Protein AF-A0A1V3WQF4-F1 (afdb_monomer_lite)

pLDDT: mean 79.07, std 25.86, range [22.56, 98.5]

Radius of gyration: 28.33 Å; chains: 1; bounding box: 83×37×74 Å

InterPro domains:
  IPR008274 Aldehyde oxidase/xanthine dehydrogenase, first molybdopterin binding domain [PF02738] (5-37)
  IPR016208 Aldehyde oxidase/xanthine dehydrogenase-like [PTHR11908] (5-183)
  IPR037165 Aldehyde oxidase/xanthine dehydrogenase, molybdopterin binding domain superfamily [SSF56003] (5-230)
  IPR046867 Aldehyde oxidase/xanthine dehydrogenase, second molybdopterin binding domain [PF20256] (62-213)

Structure (mmCIF, N/CA/C/O backbone):
data_AF-A0A1V3WQF4-F1
#
_entry.id   AF-A0A1V3WQF4-F1
#
loop_
_atom_site.group_PDB
_atom_site.id
_atom_site.type_symbol
_atom_site.label_atom_id
_atom_site.label_alt_id
_atom_site.label_comp_id
_atom_site.label_asym_id
_atom_site.label_entity_id
_atom_site.label_seq_id
_atom_site.pdbx_PDB_ins_code
_atom_site.Cartn_x
_atom_site.Cartn_y
_atom_site.Cartn_z
_atom_site.occupancy
_atom_site.B_iso_or_equiv
_atom_site.auth_seq_id
_atom_site.auth_comp_id
_atom_site.auth_asym_id
_atom_site.auth_atom_id
_atom_site.pdbx_PDB_model_num
ATOM 1 N N . MET A 1 1 ? 10.119 -13.546 20.748 1.00 46.59 1 MET A N 1
ATOM 2 C CA . MET A 1 1 ? 8.934 -13.647 19.873 1.00 46.59 1 MET A CA 1
ATOM 3 C C . MET A 1 1 ? 8.336 -12.256 19.780 1.00 46.59 1 MET A C 1
ATOM 5 O O . MET A 1 1 ? 8.079 -11.675 20.823 1.00 46.59 1 MET A O 1
ATOM 9 N N . VAL A 1 2 ? 8.227 -11.681 18.583 1.00 65.62 2 VAL A N 1
ATOM 10 C CA . VAL A 1 2 ? 7.561 -10.382 18.387 1.00 65.62 2 VAL A CA 1
ATOM 11 C C . VAL A 1 2 ? 6.147 -10.682 17.898 1.00 65.62 2 VAL A C 1
ATOM 13 O O . VAL A 1 2 ? 5.975 -11.563 17.058 1.00 65.62 2 VAL A O 1
ATOM 16 N N . HIS A 1 3 ? 5.143 -10.025 18.473 1.00 74.19 3 HIS A N 1
ATOM 17 C CA . HIS A 1 3 ? 3.740 -10.155 18.071 1.00 74.19 3 HIS A CA 1
ATOM 18 C C . HIS A 1 3 ? 3.322 -8.959 17.211 1.00 74.19 3 HIS A C 1
ATOM 20 O O . HIS A 1 3 ? 3.977 -7.918 17.252 1.00 74.19 3 HIS A O 1
ATOM 26 N N . GLU A 1 4 ? 2.253 -9.122 16.430 1.00 78.50 4 GLU A N 1
ATOM 27 C CA . GLU A 1 4 ? 1.608 -8.046 15.666 1.00 78.50 4 GLU A CA 1
ATOM 28 C C . GLU A 1 4 ? 1.296 -6.840 16.576 1.00 78.50 4 GLU A C 1
ATOM 30 O O . GLU A 1 4 ? 0.763 -7.000 17.674 1.00 78.50 4 GLU A O 1
ATOM 35 N N . GLY A 1 5 ? 1.651 -5.631 16.128 1.00 75.94 5 GLY A N 1
ATOM 36 C CA . GLY A 1 5 ? 1.384 -4.377 16.845 1.00 75.94 5 GLY A CA 1
ATOM 37 C C . GLY A 1 5 ? 1.995 -4.251 18.257 1.00 75.94 5 GLY A C 1
ATOM 38 O O . GLY A 1 5 ? 1.274 -3.887 19.193 1.00 75.94 5 GLY A O 1
ATOM 39 N N . PRO A 1 6 ? 3.301 -4.520 18.454 1.00 74.56 6 PRO A N 1
ATOM 40 C CA . PRO A 1 6 ? 3.901 -4.598 19.784 1.00 74.56 6 PRO A CA 1
ATOM 41 C C . PRO A 1 6 ? 3.789 -3.263 20.538 1.00 74.56 6 PRO A C 1
ATOM 43 O O . PRO A 1 6 ? 4.189 -2.214 20.036 1.00 74.56 6 PRO A O 1
ATOM 46 N N . GLY A 1 7 ? 3.226 -3.303 21.750 1.00 79.75 7 GLY A N 1
ATOM 47 C CA . GLY A 1 7 ? 3.005 -2.142 22.625 1.00 79.75 7 GLY A CA 1
ATOM 48 C C . GLY A 1 7 ? 1.828 -1.247 22.217 1.00 79.75 7 GLY A C 1
ATOM 49 O O . GLY A 1 7 ? 1.062 -0.809 23.076 1.00 79.75 7 GLY A O 1
ATOM 50 N N . ALA A 1 8 ? 1.631 -1.029 20.916 1.00 80.88 8 ALA A N 1
ATOM 51 C CA . ALA A 1 8 ? 0.533 -0.221 20.391 1.00 80.88 8 ALA A CA 1
ATOM 52 C C . ALA A 1 8 ? -0.839 -0.851 20.669 1.00 80.88 8 ALA A C 1
ATOM 54 O O . ALA A 1 8 ? -1.751 -0.151 21.095 1.00 80.88 8 ALA A O 1
ATOM 55 N N . VAL A 1 9 ? -0.983 -2.170 20.490 1.00 84.50 9 VAL A N 1
ATOM 56 C CA . VAL A 1 9 ? -2.268 -2.863 20.701 1.00 84.50 9 VAL A CA 1
ATOM 57 C C . VAL A 1 9 ? -2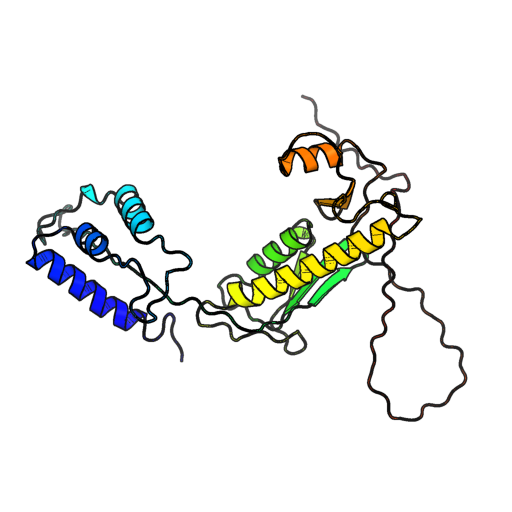.693 -2.801 22.168 1.00 84.50 9 VAL A C 1
ATOM 59 O O . VAL A 1 9 ? -3.830 -2.452 22.469 1.00 84.50 9 VAL A O 1
ATOM 62 N N . THR A 1 10 ? -1.776 -3.073 23.098 1.00 87.31 10 THR A N 1
ATOM 63 C CA . THR A 1 10 ? -2.069 -3.024 24.539 1.00 87.31 10 THR A CA 1
ATOM 64 C C . THR A 1 10 ? -2.413 -1.612 25.008 1.00 87.31 10 THR A C 1
ATOM 66 O O . THR A 1 10 ? -3.334 -1.444 25.804 1.00 87.31 10 THR A O 1
ATOM 69 N N . GLY A 1 11 ? -1.715 -0.596 24.488 1.00 88.69 11 GLY A N 1
ATOM 70 C CA . GLY A 1 11 ? -2.029 0.804 24.776 1.00 88.69 11 GLY A CA 1
ATOM 71 C C . GLY A 1 11 ? -3.383 1.226 24.205 1.00 88.69 11 GLY A C 1
ATOM 72 O O . GLY A 1 11 ? -4.171 1.860 24.903 1.00 88.69 11 GLY A O 1
ATOM 73 N N . ALA A 1 12 ? -3.685 0.818 22.969 1.00 91.44 12 ALA A N 1
ATOM 74 C CA . ALA A 1 12 ? -4.945 1.130 22.305 1.00 91.44 12 ALA A CA 1
ATOM 75 C C . ALA A 1 12 ? -6.149 0.524 23.036 1.00 91.44 12 ALA A C 1
ATOM 77 O O . ALA A 1 12 ? -7.143 1.214 23.213 1.00 91.44 12 ALA A O 1
ATOM 78 N N . VAL A 1 13 ? -6.060 -0.718 23.527 1.00 93.19 13 VAL A N 1
ATOM 79 C CA . VAL A 1 13 ? -7.151 -1.327 24.312 1.00 93.19 13 VAL A CA 1
ATOM 80 C C . VAL A 1 13 ? -7.444 -0.509 25.569 1.00 93.19 13 VAL A C 1
ATOM 82 O O . VAL A 1 13 ? -8.597 -0.172 25.822 1.00 93.19 13 VAL A O 1
ATOM 85 N N . ALA A 1 14 ? -6.415 -0.162 26.346 1.00 94.19 14 ALA A N 1
ATOM 86 C CA . ALA A 1 14 ? -6.603 0.619 27.566 1.00 94.19 14 ALA A CA 1
ATOM 87 C C . ALA A 1 14 ? -7.217 1.998 27.270 1.00 94.19 14 ALA A C 1
ATOM 89 O O . ALA A 1 14 ? -8.166 2.405 27.941 1.00 94.19 14 ALA A O 1
ATOM 90 N N . LEU A 1 15 ? -6.708 2.687 26.243 1.00 94.88 15 LEU A N 1
ATOM 91 C CA . LEU A 1 15 ? -7.211 3.991 25.819 1.00 94.88 15 LEU A CA 1
ATOM 92 C C . LEU A 1 15 ? -8.664 3.912 25.337 1.00 94.88 15 LEU A C 1
ATOM 94 O O . LEU A 1 15 ? -9.503 4.675 25.802 1.00 94.88 15 LEU A O 1
ATOM 98 N N . GLU A 1 16 ? -8.982 2.988 24.435 1.00 96.88 16 GLU A N 1
ATOM 99 C CA . GLU A 1 16 ? -10.308 2.908 23.819 1.00 96.88 16 GLU A CA 1
ATOM 100 C C . GLU A 1 16 ? -11.382 2.434 24.808 1.00 96.88 16 GLU A C 1
ATOM 102 O O . GLU A 1 16 ? -12.511 2.925 24.751 1.00 96.88 16 GLU A O 1
ATOM 107 N N . CYS A 1 17 ? -11.028 1.579 25.775 1.00 96.94 17 CYS A N 1
ATOM 108 C CA . CYS A 1 17 ? -11.900 1.263 26.909 1.00 96.94 17 CYS A CA 1
ATOM 109 C C . CYS A 1 17 ? -12.150 2.493 27.796 1.00 96.94 17 CYS A C 1
ATOM 111 O O . CYS A 1 17 ? -13.290 2.748 28.181 1.00 96.94 17 CYS A O 1
ATOM 113 N N . ALA A 1 18 ? -11.111 3.278 28.103 1.00 97.38 18 ALA A N 1
ATOM 114 C CA . ALA A 1 18 ? -11.263 4.507 28.885 1.00 97.38 18 ALA A CA 1
ATOM 115 C C . ALA A 1 18 ? -12.113 5.559 28.149 1.00 97.38 18 ALA A C 1
ATOM 117 O O . ALA A 1 18 ? -12.915 6.250 28.775 1.00 97.38 18 ALA A O 1
ATOM 118 N N . MET A 1 19 ? -11.984 5.651 26.821 1.00 97.62 19 MET A N 1
ATOM 119 C CA . MET A 1 19 ? -12.817 6.514 25.980 1.00 97.62 19 MET A CA 1
ATOM 120 C C . MET A 1 19 ? -14.293 6.098 26.008 1.00 97.62 19 MET A C 1
ATOM 122 O O . MET A 1 19 ? -15.164 6.965 26.044 1.00 97.62 19 MET A O 1
ATOM 126 N N . ASP A 1 20 ? -14.591 4.796 26.007 1.00 97.25 20 ASP A N 1
ATOM 127 C CA . ASP A 1 20 ? -15.972 4.305 26.092 1.00 97.25 20 ASP A CA 1
ATOM 128 C C . ASP A 1 20 ? -16.587 4.534 27.487 1.00 97.25 20 ASP A C 1
ATOM 130 O O . ASP A 1 20 ? -17.713 5.025 27.591 1.00 97.25 20 ASP A O 1
ATOM 134 N N . ASP A 1 21 ? -15.824 4.305 28.564 1.00 97.25 21 ASP A N 1
ATOM 135 C CA . ASP A 1 21 ? -16.249 4.629 29.938 1.00 97.25 21 ASP A CA 1
ATOM 136 C C . ASP A 1 21 ? -16.505 6.138 30.105 1.00 97.25 21 ASP A C 1
ATOM 138 O O . ASP A 1 21 ? -17.527 6.555 30.659 1.00 97.25 21 ASP A O 1
ATOM 142 N N . LEU A 1 22 ? -15.633 6.985 29.545 1.00 98.12 22 LEU A N 1
ATOM 143 C CA . LEU A 1 22 ? -15.839 8.432 29.525 1.00 98.12 22 LEU A CA 1
ATOM 144 C C . LEU A 1 22 ? -17.118 8.813 28.765 1.00 98.12 22 LEU A C 1
ATOM 146 O O . LEU A 1 22 ? -17.914 9.605 29.275 1.00 98.12 22 LEU A O 1
ATOM 150 N N . ALA A 1 23 ? -17.353 8.235 27.583 1.00 97.81 23 ALA A N 1
ATOM 151 C CA . ALA A 1 23 ? -18.570 8.475 26.809 1.00 97.81 23 ALA A CA 1
ATOM 152 C C . ALA A 1 23 ? -19.829 8.094 27.604 1.00 97.81 23 ALA A C 1
ATOM 154 O O . ALA A 1 23 ? -20.791 8.866 27.650 1.00 97.81 23 ALA A O 1
ATOM 155 N N . HIS A 1 24 ? -19.800 6.953 28.301 1.00 95.81 24 HIS A N 1
ATOM 156 C CA . HIS A 1 24 ? -20.905 6.498 29.140 1.00 95.81 24 HIS A CA 1
ATOM 157 C C . HIS A 1 24 ? -21.197 7.467 30.294 1.00 95.81 24 HIS A C 1
ATOM 159 O O . HIS A 1 24 ? -22.341 7.891 30.475 1.00 95.81 24 HIS A O 1
ATOM 165 N N . ARG A 1 25 ? -20.165 7.884 31.039 1.00 97.06 25 ARG A N 1
ATOM 166 C CA . ARG A 1 25 ? -20.301 8.834 32.160 1.00 97.06 25 ARG A CA 1
ATOM 167 C C . ARG A 1 25 ? -20.821 10.198 31.710 1.00 97.06 25 ARG A C 1
ATOM 169 O O . ARG A 1 25 ? -21.612 10.813 32.423 1.00 97.06 25 ARG A O 1
ATOM 176 N N . LEU A 1 26 ? -20.419 10.650 30.522 1.00 97.75 26 LEU A N 1
ATOM 177 C CA . LEU A 1 26 ? -20.893 11.896 29.914 1.00 97.75 26 LEU A CA 1
ATOM 178 C C . LEU A 1 26 ? -22.268 11.770 29.243 1.00 97.75 26 LEU A C 1
ATOM 180 O O . LEU A 1 26 ? -22.810 12.781 28.799 1.00 97.75 26 LEU A O 1
ATOM 184 N N . ARG A 1 27 ? -22.833 10.557 29.151 1.00 96.31 27 ARG A N 1
ATOM 185 C CA . ARG A 1 27 ? -24.042 10.254 28.363 1.00 96.31 27 ARG A CA 1
ATOM 186 C C . ARG A 1 27 ? -23.924 10.752 26.917 1.00 96.31 27 ARG A C 1
ATOM 188 O O . ARG A 1 27 ? -24.880 11.274 26.346 1.00 96.31 27 ARG A O 1
ATOM 195 N N . MET A 1 28 ? -22.735 10.603 26.342 1.00 97.44 28 MET A N 1
ATOM 196 C CA . MET A 1 28 ? -22.400 11.011 24.984 1.00 97.44 28 MET A CA 1
ATOM 197 C C . MET A 1 28 ? -22.271 9.778 24.091 1.00 97.44 28 MET A C 1
ATOM 199 O O . MET A 1 28 ? -21.859 8.708 24.539 1.00 97.44 28 MET A O 1
ATOM 203 N N . ASP A 1 29 ? -22.615 9.918 22.813 1.00 97.75 29 ASP A N 1
ATOM 204 C CA . ASP A 1 29 ? -22.296 8.882 21.838 1.00 97.75 29 ASP A CA 1
ATOM 205 C C . ASP A 1 29 ? -20.759 8.740 21.701 1.00 97.75 29 ASP A C 1
ATOM 207 O O . ASP A 1 29 ? -20.059 9.750 21.594 1.00 97.75 29 ASP A O 1
ATOM 211 N N . PRO A 1 30 ? -20.196 7.517 21.729 1.00 97.94 30 PRO A N 1
ATOM 212 C CA . PRO A 1 30 ? -18.745 7.330 21.708 1.00 97.94 30 PRO A CA 1
ATOM 213 C C . PRO A 1 30 ? -18.100 7.711 20.365 1.00 97.94 30 PRO A C 1
ATOM 215 O O . PRO A 1 30 ? -16.906 8.029 20.348 1.00 97.94 30 PRO A O 1
ATOM 218 N N . ILE A 1 31 ? -18.847 7.716 19.252 1.00 98.12 31 ILE A N 1
ATOM 219 C CA . ILE A 1 31 ? -18.357 8.259 17.979 1.00 98.12 31 ILE A CA 1
ATOM 220 C C . ILE A 1 31 ? -18.298 9.779 18.082 1.00 98.12 31 ILE A C 1
ATOM 222 O O . ILE A 1 31 ? -17.248 10.352 17.807 1.00 98.12 31 ILE A O 1
ATOM 226 N N . GLU A 1 32 ? -19.367 10.424 18.554 1.00 97.81 32 GLU A N 1
ATOM 227 C CA . GLU A 1 32 ? -19.396 11.878 18.774 1.00 97.81 32 GLU A CA 1
ATOM 228 C C . GLU A 1 32 ? -18.256 12.346 19.692 1.00 97.81 32 GLU A C 1
ATOM 230 O O . GLU A 1 32 ? -17.578 13.329 19.390 1.00 97.81 32 GLU A O 1
ATOM 235 N N . LEU A 1 33 ? -17.975 11.612 20.775 1.00 98.12 33 LEU A N 1
ATOM 236 C CA . LEU A 1 33 ? -16.851 11.925 21.658 1.00 98.12 33 LEU A CA 1
ATOM 237 C C . LEU A 1 33 ? -15.519 11.939 20.894 1.00 98.12 33 LEU A C 1
ATOM 239 O O . LEU A 1 33 ? -14.710 12.842 21.094 1.00 98.12 33 LEU A O 1
ATOM 243 N N . ARG A 1 34 ? -15.287 10.976 19.997 1.00 97.31 34 ARG A N 1
ATOM 244 C CA . ARG A 1 34 ? -14.064 10.920 19.179 1.00 97.31 34 ARG A CA 1
ATOM 245 C C . ARG A 1 34 ? -14.026 12.028 18.130 1.00 97.31 34 ARG A C 1
ATOM 247 O O . ARG A 1 34 ? -12.965 12.602 17.923 1.00 97.31 34 ARG A O 1
ATOM 254 N N . MET A 1 35 ? -15.166 12.388 17.538 1.00 97.00 35 MET A N 1
ATOM 255 C CA . MET A 1 35 ? -15.257 13.511 16.595 1.00 97.00 35 MET A CA 1
ATOM 256 C C . MET A 1 35 ? -14.869 14.840 17.255 1.00 97.00 35 MET A C 1
ATOM 258 O O . MET A 1 35 ? -14.149 15.632 16.657 1.00 97.00 35 MET A O 1
ATOM 262 N N . ARG A 1 36 ? -15.286 15.066 18.509 1.00 96.81 36 ARG A N 1
ATOM 263 C CA . ARG A 1 36 ? -14.925 16.271 19.281 1.00 96.81 36 ARG A CA 1
ATOM 264 C C . ARG A 1 36 ? -13.461 16.334 19.703 1.00 96.81 36 ARG A C 1
ATOM 266 O O . ARG A 1 36 ? -12.973 17.419 19.998 1.00 96.81 36 ARG A O 1
ATOM 273 N N . ASN A 1 37 ? -12.795 15.186 19.782 1.00 95.25 37 ASN A N 1
ATOM 274 C CA . ASN A 1 37 ? -11.403 15.072 20.211 1.00 95.25 37 ASN A CA 1
ATOM 275 C C . ASN A 1 37 ? -10.453 14.797 19.037 1.00 95.25 37 ASN A C 1
ATOM 277 O O . ASN A 1 37 ? -9.308 14.409 19.263 1.00 95.25 37 ASN A O 1
ATOM 281 N N . GLU A 1 38 ? -10.907 14.967 17.793 1.00 94.38 38 GLU A N 1
ATOM 282 C CA . GLU A 1 38 ? -10.034 14.805 16.636 1.00 94.38 38 GLU A CA 1
ATOM 283 C C . GLU A 1 38 ? -9.019 15.960 16.592 1.00 94.38 38 GLU A C 1
ATOM 285 O O . GLU A 1 38 ? -9.422 17.124 16.538 1.00 94.38 38 GLU A O 1
ATOM 290 N N . PRO A 1 39 ? -7.706 15.673 16.625 1.00 93.81 39 PRO A N 1
ATOM 291 C CA . PRO A 1 39 ? -6.700 16.720 16.628 1.00 93.81 39 PRO A CA 1
ATOM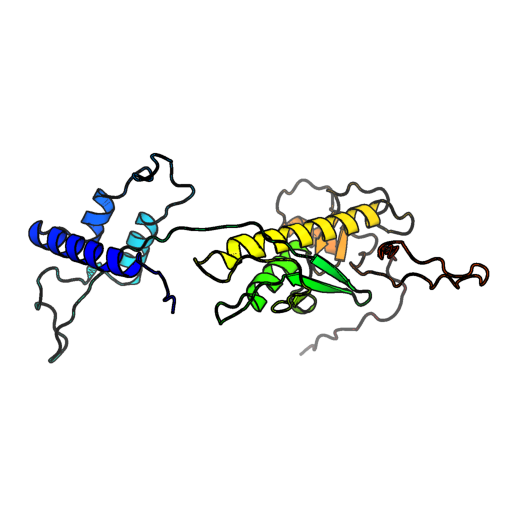 292 C C . PRO A 1 39 ? -6.408 17.222 15.208 1.00 93.81 39 PRO A C 1
ATOM 294 O O . PRO A 1 39 ? -6.341 16.438 14.260 1.00 93.81 39 PRO A O 1
ATOM 297 N N . ASP A 1 40 ? -6.127 18.521 15.078 1.00 91.38 40 ASP A N 1
ATOM 298 C CA . ASP A 1 40 ? -5.706 19.131 13.805 1.00 91.38 40 ASP A CA 1
ATOM 299 C C . ASP A 1 40 ? -4.262 18.760 13.416 1.00 91.38 40 ASP A C 1
ATOM 301 O O . ASP A 1 40 ? -3.890 18.759 12.240 1.00 91.38 40 ASP A O 1
ATOM 305 N N . VAL A 1 41 ? -3.430 18.438 14.411 1.00 94.69 41 VAL A N 1
ATOM 306 C CA . VAL A 1 41 ? -2.002 18.125 14.261 1.00 94.69 41 VAL A CA 1
ATOM 307 C C . VAL A 1 41 ? -1.612 16.921 15.111 1.00 94.69 41 VAL A C 1
ATOM 309 O O . VAL A 1 41 ? -2.287 16.580 16.083 1.00 94.69 41 VAL A O 1
ATOM 312 N N . ASP A 1 42 ? -0.493 16.283 14.781 1.00 92.56 42 ASP A N 1
ATOM 313 C CA . ASP A 1 42 ? 0.094 15.267 15.646 1.00 92.56 42 ASP A CA 1
ATOM 314 C C . ASP A 1 42 ? 0.627 15.933 16.918 1.00 92.56 42 ASP A C 1
ATOM 316 O O . ASP A 1 42 ? 1.656 16.605 16.907 1.00 92.56 42 ASP A O 1
ATOM 320 N N . GLN A 1 43 ? -0.066 15.728 18.036 1.00 91.31 43 GLN A N 1
ATOM 321 C CA . GLN A 1 43 ? 0.276 16.335 19.322 1.00 91.31 43 GLN A CA 1
ATOM 322 C C . GLN A 1 43 ? 1.608 15.831 19.904 1.00 91.31 43 GLN A C 1
ATOM 324 O O . GLN A 1 43 ? 2.146 16.465 20.808 1.00 91.31 43 GLN A O 1
ATOM 329 N N . THR A 1 44 ? 2.163 14.724 19.397 1.00 90.06 44 THR A N 1
ATOM 330 C CA . THR A 1 44 ? 3.466 14.205 19.846 1.00 90.06 44 THR A CA 1
ATOM 331 C C . THR A 1 44 ? 4.643 14.908 19.173 1.00 90.06 44 THR A C 1
ATOM 333 O O . THR A 1 44 ? 5.713 15.017 19.768 1.00 90.06 44 THR A O 1
ATOM 336 N N . THR A 1 45 ? 4.449 15.408 17.949 1.00 92.38 45 THR A N 1
ATOM 337 C CA . THR A 1 45 ? 5.505 16.045 17.144 1.00 92.38 45 THR A CA 1
ATOM 338 C C . THR A 1 45 ? 5.248 17.522 16.847 1.00 92.38 45 THR A C 1
ATOM 340 O O . THR A 1 45 ? 6.167 18.233 16.448 1.00 92.38 45 THR A O 1
ATOM 343 N N . GLY A 1 46 ? 4.012 17.992 17.018 1.00 94.75 46 GLY A N 1
ATOM 344 C CA . GLY A 1 46 ? 3.554 19.325 16.623 1.00 94.75 46 GLY A CA 1
ATOM 345 C C . GLY A 1 46 ? 3.397 19.510 15.110 1.00 94.75 46 GLY A C 1
ATOM 346 O O . GLY A 1 46 ? 3.162 20.629 14.658 1.00 94.75 46 GLY A O 1
ATOM 347 N N . MET A 1 47 ? 3.546 18.449 14.312 1.00 94.19 47 MET A N 1
ATOM 348 C CA . MET A 1 47 ? 3.494 18.535 12.853 1.00 94.19 47 MET A CA 1
ATOM 349 C C . MET A 1 47 ? 2.084 18.264 12.308 1.00 94.19 47 MET A C 1
ATOM 351 O O . MET A 1 47 ? 1.349 17.448 12.872 1.00 94.19 47 MET A O 1
ATOM 355 N N . PRO A 1 48 ? 1.705 18.879 11.173 1.00 94.25 48 PRO A N 1
ATOM 356 C CA . PRO A 1 48 ? 0.491 18.500 10.461 1.00 94.25 48 PRO A CA 1
ATOM 357 C C . PRO A 1 48 ? 0.535 17.030 10.032 1.00 94.25 48 PRO A C 1
ATOM 359 O O . PRO A 1 48 ? 1.576 16.525 9.600 1.00 94.25 48 PRO A O 1
ATOM 362 N N . PHE A 1 49 ? -0.610 16.351 10.085 1.00 92.25 49 PHE A N 1
ATOM 363 C CA . PHE A 1 49 ? -0.732 15.021 9.494 1.00 92.25 49 PHE A CA 1
ATOM 364 C C . PHE A 1 49 ? -0.538 15.096 7.974 1.00 92.25 49 PHE A C 1
ATOM 366 O O . PHE A 1 49 ? -1.102 15.968 7.317 1.00 92.25 49 PHE A O 1
ATOM 373 N N . SER A 1 50 ? 0.201 14.147 7.390 1.00 91.62 50 SER A N 1
ATOM 374 C CA . SER A 1 50 ? 0.296 14.020 5.927 1.00 91.62 50 SER A CA 1
ATOM 375 C C . SER A 1 50 ? -1.068 13.695 5.315 1.00 91.62 50 SER A C 1
ATOM 377 O O . SER A 1 50 ? -1.532 14.358 4.392 1.00 91.62 50 SER A O 1
ATOM 379 N N . THR A 1 51 ? -1.728 12.681 5.868 1.00 91.75 51 THR A N 1
ATOM 380 C CA . THR A 1 51 ? -3.112 12.313 5.583 1.00 91.75 51 THR A CA 1
ATOM 381 C C . THR A 1 51 ? -3.726 11.710 6.833 1.00 91.75 51 THR A C 1
ATOM 383 O O . THR A 1 51 ? -3.139 10.813 7.438 1.00 91.75 51 THR A O 1
ATOM 386 N N . ARG A 1 52 ? -4.936 12.139 7.184 1.00 92.06 52 ARG A N 1
ATOM 387 C CA . ARG A 1 52 ? -5.719 11.555 8.270 1.00 92.06 52 ARG A CA 1
ATOM 388 C C . ARG A 1 52 ? -7.190 11.590 7.882 1.00 92.06 52 ARG A C 1
ATOM 390 O O . ARG A 1 52 ? -7.703 12.629 7.485 1.00 92.06 52 ARG A O 1
ATOM 397 N N . ARG A 1 53 ? -7.845 10.430 7.917 1.00 95.19 53 ARG A N 1
ATOM 398 C CA . ARG A 1 53 ? -9.242 10.251 7.483 1.00 95.19 53 ARG A CA 1
ATOM 399 C C . ARG A 1 53 ? -10.089 9.581 8.565 1.00 95.19 53 ARG A C 1
ATOM 401 O O . ARG A 1 53 ? -11.063 8.915 8.243 1.00 95.19 53 ARG A O 1
ATOM 408 N N . LEU A 1 54 ? -9.709 9.723 9.841 1.00 95.69 54 LEU A N 1
ATOM 409 C CA . LEU A 1 54 ? -10.389 9.029 10.938 1.00 95.69 54 LEU A CA 1
ATOM 410 C C . LEU A 1 54 ? -11.867 9.418 11.007 1.00 95.69 54 LEU A C 1
ATOM 412 O O . LEU A 1 54 ? -12.716 8.538 11.062 1.00 95.69 54 LEU A O 1
ATOM 416 N N . THR A 1 55 ? -12.178 10.709 10.926 1.00 96.19 55 THR A N 1
ATOM 417 C CA . THR A 1 55 ? -13.559 11.212 10.937 1.00 96.19 55 THR A CA 1
ATOM 418 C C . THR A 1 55 ? -14.394 10.635 9.793 1.00 96.19 55 THR A C 1
ATOM 420 O O . THR A 1 55 ? -15.481 10.117 10.030 1.00 96.19 55 THR A O 1
ATOM 423 N N . GLU A 1 56 ? -13.858 10.611 8.569 1.00 97.06 56 GLU A N 1
ATOM 424 C CA . GLU A 1 56 ? -14.514 9.975 7.419 1.00 97.06 56 GLU A CA 1
ATOM 425 C C . GLU A 1 56 ? -14.731 8.469 7.648 1.00 97.06 56 GLU A C 1
ATOM 427 O O . GLU A 1 56 ? -15.827 7.958 7.404 1.00 97.06 56 GLU A O 1
ATOM 432 N N . CYS A 1 57 ? -13.715 7.760 8.155 1.00 97.31 57 CYS A N 1
ATOM 433 C CA . CYS A 1 57 ? -13.809 6.340 8.492 1.00 97.31 57 CYS A CA 1
ATOM 434 C C . CYS A 1 57 ? -14.895 6.076 9.539 1.00 97.31 57 CYS A C 1
ATOM 436 O O . CYS A 1 57 ? -15.670 5.135 9.383 1.00 97.31 57 CYS A O 1
ATOM 438 N N . LEU A 1 58 ? -14.985 6.912 10.576 1.00 97.75 58 LEU A N 1
ATOM 439 C CA . LEU A 1 58 ? -16.007 6.805 11.613 1.00 97.75 58 LEU A CA 1
ATOM 440 C C . LEU A 1 58 ? -17.402 7.048 11.040 1.00 97.75 58 LEU A C 1
ATOM 442 O O . LEU A 1 58 ? -18.287 6.224 11.248 1.00 97.75 58 LEU A O 1
ATOM 446 N N . THR A 1 59 ? -17.597 8.114 10.261 1.00 97.75 59 THR A N 1
ATOM 447 C CA . THR A 1 59 ? -18.892 8.414 9.633 1.00 97.75 59 THR A CA 1
ATOM 448 C C . THR A 1 59 ? -19.338 7.290 8.696 1.00 97.75 59 THR A C 1
ATOM 450 O O . THR A 1 59 ? -20.467 6.804 8.794 1.00 97.75 59 THR A O 1
ATOM 453 N N . ARG A 1 60 ? -18.454 6.829 7.805 1.00 98.12 60 ARG A N 1
ATOM 454 C CA . ARG A 1 60 ? -18.770 5.763 6.841 1.00 98.12 60 ARG A CA 1
ATOM 455 C C . ARG A 1 60 ? -18.970 4.415 7.520 1.00 98.12 60 ARG A C 1
ATOM 457 O O . ARG A 1 60 ? -19.889 3.685 7.147 1.00 98.12 60 ARG A O 1
ATOM 464 N N . GLY A 1 61 ? -18.140 4.094 8.510 1.00 97.88 61 GLY A N 1
ATOM 465 C CA . GLY A 1 61 ? -18.261 2.884 9.317 1.00 97.88 61 GLY A CA 1
ATOM 466 C C . GLY A 1 61 ? -19.578 2.855 10.085 1.00 97.88 61 GLY A C 1
ATOM 467 O O . GLY A 1 61 ? -20.308 1.872 10.000 1.00 97.88 61 GLY A O 1
ATOM 468 N N . ALA A 1 62 ? -19.939 3.963 10.737 1.00 98.12 62 ALA A N 1
ATOM 469 C CA . ALA A 1 62 ? -21.197 4.098 11.464 1.00 98.12 62 ALA A CA 1
ATOM 470 C C . ALA A 1 62 ? -22.413 3.893 10.549 1.00 98.12 62 ALA A C 1
ATOM 472 O O . ALA A 1 62 ? -23.324 3.131 10.882 1.00 98.12 62 ALA A O 1
ATOM 473 N N . ALA A 1 63 ? -22.413 4.533 9.376 1.00 98.06 63 ALA A N 1
ATOM 474 C CA . ALA A 1 63 ? -23.482 4.390 8.395 1.00 98.06 63 ALA A CA 1
ATOM 475 C C . ALA A 1 63 ? -23.592 2.947 7.877 1.00 98.06 63 ALA A C 1
ATOM 477 O O . ALA A 1 63 ? -24.671 2.359 7.925 1.00 98.06 63 ALA A O 1
ATOM 478 N N . SER A 1 64 ? -22.472 2.356 7.450 1.00 98.00 64 SER A N 1
ATOM 479 C CA . SER A 1 64 ? -22.440 1.017 6.841 1.00 98.00 64 SER A CA 1
ATOM 480 C C . SER A 1 64 ? -22.779 -0.095 7.838 1.00 98.00 64 SER A C 1
ATOM 482 O O . SER A 1 64 ? -23.414 -1.077 7.473 1.00 98.00 64 SER A O 1
ATOM 484 N N . PHE A 1 65 ? -22.384 0.061 9.104 1.00 98.12 65 PHE A N 1
ATOM 485 C CA . PHE A 1 65 ? -22.695 -0.888 10.176 1.00 98.12 65 PHE A CA 1
ATOM 486 C C . PHE A 1 65 ? -24.153 -0.778 10.669 1.00 98.12 65 PHE A C 1
ATOM 488 O O . PHE A 1 65 ? -24.705 -1.708 11.265 1.00 98.12 65 PHE A O 1
ATOM 495 N N . GLY A 1 66 ? -24.798 0.370 10.437 1.00 97.44 66 GLY A N 1
ATOM 496 C CA . GLY A 1 66 ? -26.108 0.681 11.001 1.00 97.44 66 GLY A CA 1
ATOM 497 C C . GLY A 1 66 ? -26.025 1.091 12.474 1.00 97.44 66 GLY A C 1
ATOM 498 O O . GLY A 1 66 ? -26.828 0.632 13.286 1.00 97.44 66 GLY A O 1
ATOM 499 N N . TRP A 1 67 ? -25.063 1.957 12.815 1.00 98.06 67 TRP A N 1
ATOM 500 C CA . TRP A 1 67 ? -24.813 2.464 14.174 1.00 98.06 67 TRP A CA 1
ATOM 501 C C . TRP A 1 67 ? -26.033 3.123 14.821 1.00 98.06 67 TRP A C 1
ATOM 503 O O . TRP A 1 67 ? -26.206 3.039 16.032 1.00 98.06 67 TRP A O 1
ATOM 513 N N . HIS A 1 68 ? -26.930 3.702 14.019 1.00 95.88 68 HIS A N 1
ATOM 514 C CA . HIS A 1 68 ? -28.187 4.298 14.486 1.00 95.88 68 HIS A CA 1
ATOM 515 C C . HIS A 1 68 ? -29.081 3.325 15.282 1.00 95.88 68 HIS A C 1
ATOM 517 O O . HIS A 1 68 ? -29.963 3.770 16.008 1.00 95.88 68 HIS A O 1
ATOM 523 N N . ARG A 1 69 ? -28.866 2.006 15.160 1.00 95.12 69 ARG A N 1
ATOM 524 C CA . ARG A 1 69 ? -29.584 0.972 15.925 1.00 95.12 69 ARG A CA 1
ATOM 525 C C . ARG A 1 69 ? -29.053 0.780 17.347 1.00 95.12 69 ARG A C 1
ATOM 527 O O . ARG A 1 69 ? -29.653 0.037 18.121 1.00 95.12 69 ARG A O 1
ATOM 534 N N . ARG A 1 70 ? -27.908 1.377 17.694 1.00 95.75 70 ARG A N 1
ATOM 535 C CA . ARG A 1 70 ? -27.286 1.211 19.008 1.00 95.75 70 ARG A CA 1
ATOM 536 C C . ARG A 1 70 ? -28.191 1.775 20.101 1.00 95.75 70 ARG A C 1
ATOM 538 O O . ARG A 1 70 ? -28.523 2.957 20.097 1.00 95.75 70 ARG A O 1
ATOM 545 N N . ASN A 1 71 ? -28.498 0.941 21.090 1.00 94.75 71 ASN A N 1
ATOM 546 C CA . ASN A 1 71 ? -29.085 1.391 22.344 1.00 94.75 71 ASN A CA 1
ATOM 547 C C . ASN A 1 71 ? -27.955 1.825 23.300 1.00 94.75 71 ASN A C 1
ATOM 549 O O . ASN A 1 71 ? -27.077 1.009 23.589 1.00 94.75 71 ASN A O 1
ATOM 553 N N . PRO A 1 72 ? -27.931 3.082 23.781 1.00 93.06 72 PRO A N 1
ATOM 554 C CA . PRO A 1 72 ? -26.888 3.548 24.693 1.00 93.06 72 PRO A CA 1
ATOM 555 C C . PRO A 1 72 ? -27.011 2.961 26.109 1.00 93.06 72 PRO A C 1
ATOM 557 O O . PRO A 1 72 ? -26.072 3.094 26.891 1.00 93.06 72 PRO A O 1
ATOM 560 N N . THR A 1 73 ? -28.139 2.330 26.456 1.00 94.19 73 THR A N 1
ATOM 561 C CA . THR A 1 73 ? -28.359 1.693 27.759 1.00 94.19 73 THR A CA 1
ATOM 562 C C . THR A 1 73 ? -27.811 0.258 27.758 1.00 94.19 73 THR A C 1
ATOM 564 O O . THR A 1 73 ? -28.325 -0.591 27.021 1.00 94.19 73 THR A O 1
ATOM 567 N N . PRO A 1 74 ? -26.800 -0.061 28.592 1.00 92.75 74 PRO A N 1
ATOM 568 C CA . PRO A 1 74 ? -26.265 -1.416 28.696 1.00 92.75 74 PRO A CA 1
ATOM 569 C C . PRO A 1 74 ? -27.346 -2.445 29.052 1.00 92.75 74 PRO A C 1
ATOM 571 O O . PRO A 1 74 ? -28.202 -2.189 29.897 1.00 92.75 74 PRO A O 1
ATOM 574 N N . GLY A 1 75 ? -27.312 -3.612 28.403 1.00 94.06 75 GLY A N 1
ATOM 575 C CA . GLY A 1 75 ? -28.250 -4.713 28.659 1.00 94.06 75 GLY A CA 1
ATOM 576 C C . GLY A 1 75 ? -29.688 -4.486 28.170 1.00 94.06 75 GLY A C 1
ATOM 577 O O . GLY A 1 75 ? -30.540 -5.340 28.394 1.00 94.06 75 GLY A O 1
ATOM 578 N N . ALA A 1 76 ? -29.983 -3.371 27.496 1.00 95.19 76 ALA A N 1
ATOM 579 C CA . ALA A 1 76 ? -31.344 -3.062 27.058 1.00 95.19 76 ALA A CA 1
ATOM 580 C C . ALA A 1 76 ? -31.757 -3.772 25.757 1.00 95.19 76 ALA A C 1
ATOM 582 O O . ALA A 1 76 ? -32.944 -4.003 25.537 1.00 95.19 76 ALA A O 1
ATOM 583 N N . THR A 1 77 ? -30.802 -4.129 24.895 1.00 96.19 77 THR A N 1
ATOM 584 C CA . THR A 1 77 ? -31.089 -4.830 23.635 1.00 96.19 77 THR A CA 1
ATOM 585 C C . THR A 1 77 ? -30.949 -6.337 23.817 1.00 96.19 77 THR A C 1
ATOM 587 O O . THR A 1 77 ? -29.905 -6.821 24.265 1.00 96.19 77 THR A O 1
ATOM 590 N N . ARG A 1 78 ? -31.994 -7.083 23.438 1.00 96.12 78 ARG A N 1
ATOM 591 C CA . ARG A 1 78 ? -32.014 -8.550 23.457 1.00 96.12 78 ARG A CA 1
ATOM 592 C C . ARG A 1 78 ? -32.535 -9.119 22.146 1.00 96.12 78 ARG A C 1
ATOM 594 O O . ARG A 1 78 ? -33.448 -8.557 21.546 1.00 96.12 78 ARG A O 1
ATOM 601 N N . GLU A 1 79 ? -31.992 -10.266 21.770 1.00 95.62 79 GLU A N 1
ATOM 602 C CA . GLU A 1 79 ? -32.494 -11.117 20.692 1.00 95.62 79 GLU A CA 1
ATOM 603 C C . GLU A 1 79 ? -32.699 -12.523 21.265 1.00 95.62 79 GLU A C 1
ATOM 605 O O . GLU A 1 79 ? -31.740 -13.246 21.542 1.00 95.62 79 GLU A O 1
ATOM 610 N N . GLY A 1 80 ? -33.962 -12.878 21.530 1.00 95.44 80 GLY A N 1
ATOM 611 C CA . GLY A 1 80 ? -34.299 -14.067 22.313 1.00 95.44 80 GLY A CA 1
ATOM 612 C C . GLY A 1 80 ? -33.652 -14.019 23.701 1.00 95.44 80 GLY A C 1
ATOM 613 O O . GLY A 1 80 ? -33.798 -13.040 24.439 1.00 95.44 80 GLY A O 1
ATOM 614 N N . ASP A 1 81 ? -32.889 -15.058 24.030 1.00 96.62 81 ASP A N 1
ATOM 615 C CA . ASP A 1 81 ? -32.220 -15.181 25.325 1.00 96.62 81 ASP A CA 1
ATOM 616 C C . ASP A 1 81 ? -30.887 -14.418 25.407 1.00 96.62 81 ASP A C 1
ATOM 618 O O . ASP A 1 81 ? -30.332 -14.274 26.499 1.00 96.62 81 ASP A O 1
ATOM 622 N N . HIS A 1 82 ? -30.385 -13.864 24.298 1.00 97.25 82 HIS A N 1
ATOM 623 C CA . HIS A 1 82 ? -29.073 -13.217 24.237 1.00 97.25 82 HIS A CA 1
ATOM 624 C C . HIS A 1 82 ? -29.145 -11.697 24.417 1.00 97.25 82 HIS A C 1
ATOM 626 O O . HIS A 1 82 ? -30.014 -11.028 23.857 1.00 97.25 82 HIS A O 1
ATOM 632 N N . PHE A 1 83 ? -28.186 -11.137 25.159 1.00 97.19 83 PHE A N 1
ATOM 633 C CA . PHE A 1 83 ? -27.923 -9.696 25.162 1.00 97.19 83 PHE A CA 1
ATOM 634 C C . PHE A 1 83 ? -27.085 -9.312 23.944 1.00 97.19 83 PHE A C 1
ATOM 636 O O . PHE A 1 83 ? -26.098 -9.978 23.633 1.00 97.19 83 PHE A O 1
ATOM 643 N N . VAL A 1 84 ? -27.448 -8.207 23.292 1.00 96.62 84 VAL A N 1
ATOM 644 C CA . VAL A 1 84 ? -26.740 -7.695 22.114 1.00 96.62 84 VAL A CA 1
ATOM 645 C C . VAL A 1 84 ? -26.059 -6.375 22.456 1.00 96.62 84 VAL A C 1
ATOM 647 O O . VAL A 1 84 ? -26.706 -5.417 22.878 1.00 96.62 84 VAL A O 1
ATOM 650 N N . GLY A 1 85 ? -24.741 -6.329 22.259 1.00 95.38 85 GLY A N 1
ATOM 651 C CA . GLY A 1 85 ? -23.914 -5.139 22.442 1.00 95.38 85 GLY A CA 1
ATOM 652 C C . GLY A 1 85 ? -23.367 -4.629 21.113 1.00 95.38 85 GLY A C 1
ATOM 653 O O . GLY A 1 85 ? -22.938 -5.412 20.269 1.00 95.38 85 GLY A O 1
ATOM 654 N N . ILE A 1 86 ? -23.360 -3.307 20.943 1.00 96.44 86 ILE A N 1
ATOM 655 C CA . ILE A 1 86 ? -22.732 -2.628 19.807 1.00 96.44 86 ILE A CA 1
ATOM 656 C C . ILE A 1 86 ? -21.669 -1.679 20.361 1.00 96.44 86 ILE A C 1
ATOM 658 O O . ILE A 1 86 ? -21.989 -0.757 21.115 1.00 96.44 86 ILE A O 1
ATOM 662 N N . GLY A 1 87 ? -20.417 -1.919 19.977 1.00 95.75 87 GLY A N 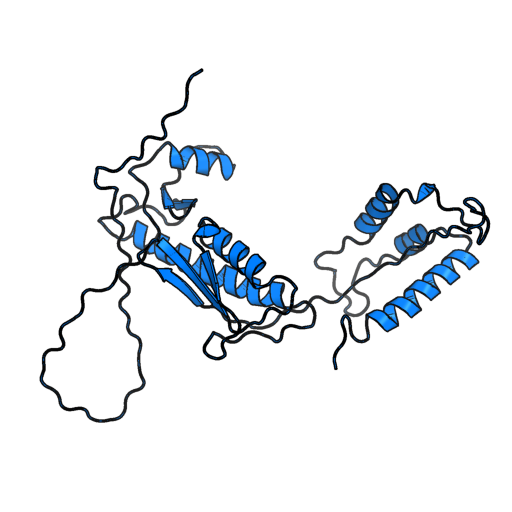1
ATOM 663 C CA . GLY A 1 87 ? -19.256 -1.136 20.391 1.00 95.75 87 GLY A CA 1
ATOM 664 C C . GLY A 1 87 ? -18.433 -0.672 19.197 1.00 95.75 87 GLY A C 1
ATOM 665 O O . GLY A 1 87 ? -18.604 -1.154 18.077 1.00 95.75 87 GLY A O 1
ATOM 666 N N . MET A 1 88 ? -17.541 0.280 19.445 1.00 97.19 88 MET A N 1
ATOM 667 C CA . MET A 1 88 ? -16.591 0.767 18.457 1.00 97.19 88 MET A CA 1
ATOM 668 C C . MET A 1 88 ? -15.266 1.112 19.132 1.00 97.19 88 MET A C 1
ATOM 670 O O . MET A 1 88 ? -15.214 1.349 20.337 1.00 97.19 88 MET A O 1
ATOM 674 N N . ALA A 1 89 ? -14.205 1.136 18.337 1.00 96.56 89 ALA A N 1
ATOM 675 C CA . ALA A 1 89 ? -12.906 1.643 18.735 1.00 96.56 89 ALA A CA 1
ATOM 676 C C . ALA A 1 89 ? -12.272 2.359 17.540 1.00 96.56 89 ALA A C 1
ATOM 678 O O . ALA A 1 89 ? -12.497 1.984 16.385 1.00 96.56 89 ALA A O 1
ATOM 679 N N . ALA A 1 90 ? -11.485 3.390 17.813 1.00 94.94 90 ALA A N 1
ATOM 680 C CA . ALA A 1 90 ? -10.581 3.992 16.854 1.00 94.94 90 ALA A CA 1
ATOM 681 C C . ALA A 1 90 ? -9.218 3.294 16.921 1.00 94.94 90 ALA A C 1
ATOM 683 O O . ALA A 1 90 ? -8.759 2.867 17.978 1.00 94.94 90 ALA A O 1
ATOM 684 N N . ALA A 1 91 ? -8.554 3.197 15.773 1.00 91.00 91 ALA A N 1
ATOM 685 C CA . ALA A 1 91 ? -7.195 2.691 15.687 1.00 91.00 91 ALA A CA 1
ATOM 686 C C . ALA A 1 91 ? -6.362 3.615 14.803 1.00 91.00 91 ALA A C 1
ATOM 688 O O . ALA A 1 91 ? -6.793 4.039 13.729 1.00 91.00 91 ALA A O 1
ATOM 689 N N . ALA A 1 92 ? -5.148 3.899 15.256 1.00 87.50 92 ALA A N 1
ATOM 690 C CA . ALA A 1 92 ? -4.113 4.552 14.476 1.00 87.50 92 ALA A CA 1
ATOM 691 C C . ALA A 1 92 ? -2.805 3.793 14.701 1.00 87.50 92 ALA A C 1
ATOM 693 O O . ALA A 1 92 ? -2.529 3.332 15.808 1.00 87.50 92 ALA A O 1
ATOM 694 N N . TYR A 1 93 ? -2.009 3.648 13.646 1.00 87.12 93 TYR A N 1
ATOM 695 C CA . TYR A 1 93 ? -0.729 2.957 13.711 1.00 87.12 93 TYR A CA 1
ATOM 696 C C . TYR A 1 93 ? 0.323 3.742 12.937 1.00 87.12 93 TYR A C 1
ATOM 698 O O . TYR A 1 93 ? 0.032 4.314 11.885 1.00 87.12 93 TYR A O 1
ATOM 706 N N . TYR A 1 94 ? 1.546 3.780 13.460 1.00 83.44 94 TYR A N 1
ATOM 707 C CA . TYR A 1 94 ? 2.646 4.497 12.827 1.00 83.44 94 TYR A CA 1
ATOM 708 C C . TYR A 1 94 ? 3.032 3.852 11.496 1.00 83.44 94 TYR A C 1
ATOM 710 O O . TYR A 1 94 ? 3.129 2.631 11.376 1.00 83.44 94 TYR A O 1
ATOM 718 N N . THR A 1 95 ? 3.320 4.684 10.499 1.00 85.62 95 THR A N 1
ATOM 719 C CA . THR A 1 95 ? 3.864 4.226 9.221 1.00 85.62 95 THR A CA 1
ATOM 720 C C . THR A 1 95 ? 5.379 4.356 9.227 1.00 85.62 95 THR A C 1
ATOM 722 O O . THR A 1 95 ? 5.907 5.456 9.398 1.00 85.62 95 THR A O 1
ATOM 725 N N . TYR A 1 96 ? 6.083 3.258 8.972 1.00 89.12 96 TYR A N 1
ATOM 726 C CA . TYR A 1 96 ? 7.536 3.261 8.840 1.00 89.12 96 TYR A CA 1
ATOM 727 C C . TYR A 1 96 ? 7.960 3.020 7.395 1.00 89.12 96 TYR A C 1
ATOM 729 O O . TYR A 1 96 ? 7.321 2.288 6.642 1.00 89.12 96 TYR A O 1
ATOM 737 N N . ARG A 1 97 ? 9.101 3.599 7.025 1.00 92.25 97 ARG A N 1
ATOM 738 C CA . ARG A 1 97 ? 9.820 3.284 5.788 1.00 92.25 97 ARG A CA 1
ATOM 739 C C . ARG A 1 97 ? 11.308 3.190 6.067 1.00 92.25 97 ARG A C 1
ATOM 741 O O . ARG A 1 97 ? 11.805 3.730 7.056 1.00 92.25 97 ARG A O 1
ATOM 748 N N . SER A 1 98 ? 12.040 2.510 5.206 1.00 93.88 98 SER A N 1
ATOM 749 C CA . SER A 1 98 ? 13.496 2.457 5.284 1.00 93.88 98 SER A CA 1
ATOM 750 C C . SER A 1 98 ? 14.128 2.269 3.928 1.00 93.88 98 SER A C 1
ATOM 752 O O . SER A 1 98 ? 13.449 1.982 2.945 1.00 93.88 98 SER A O 1
ATOM 754 N N . GLN A 1 99 ? 15.445 2.447 3.904 1.00 94.50 99 GLN A N 1
ATOM 755 C CA . GLN A 1 99 ? 16.247 2.169 2.729 1.00 94.50 99 GLN A CA 1
ATOM 756 C C . GLN A 1 99 ? 16.025 0.726 2.270 1.00 94.50 99 GLN A C 1
ATOM 758 O O . GLN A 1 99 ? 15.952 -0.202 3.078 1.00 94.50 99 GLN A O 1
ATOM 763 N N . CYS A 1 100 ? 15.872 0.576 0.962 1.00 95.25 100 CYS A N 1
ATOM 764 C CA . CYS A 1 100 ? 15.629 -0.682 0.286 1.00 95.25 100 CYS A CA 1
ATOM 765 C C . CYS A 1 100 ? 16.200 -0.573 -1.124 1.00 95.25 100 CYS A C 1
ATOM 767 O O . CYS A 1 100 ? 16.112 0.490 -1.743 1.00 95.25 100 CYS A O 1
ATOM 769 N N . SER A 1 101 ? 16.728 -1.677 -1.633 1.00 95.38 101 SER A N 1
ATOM 770 C CA . SER A 1 101 ? 17.221 -1.780 -3.001 1.00 95.38 101 SER A CA 1
ATOM 771 C C . SER A 1 101 ? 16.430 -2.834 -3.765 1.00 95.38 101 SER A C 1
ATOM 773 O O . SER A 1 101 ? 15.950 -3.807 -3.187 1.00 95.38 101 SER A O 1
ATOM 775 N N . ALA A 1 102 ? 16.303 -2.648 -5.075 1.00 96.88 102 ALA A N 1
ATOM 776 C CA . ALA A 1 102 ? 15.722 -3.628 -5.982 1.00 96.88 102 ALA A CA 1
ATOM 777 C C . ALA A 1 102 ? 16.469 -3.588 -7.317 1.00 96.88 102 ALA A C 1
ATOM 779 O O . ALA A 1 102 ? 16.986 -2.544 -7.720 1.00 96.88 102 ALA A O 1
ATOM 780 N N . ILE A 1 103 ? 16.518 -4.721 -8.009 1.00 97.06 103 ILE A N 1
ATOM 781 C CA . ILE A 1 103 ? 17.024 -4.812 -9.382 1.00 97.06 103 ILE A CA 1
ATOM 782 C C . ILE A 1 103 ? 15.861 -5.199 -10.283 1.00 97.06 103 ILE A C 1
ATOM 784 O O . ILE A 1 103 ? 15.074 -6.067 -9.924 1.00 97.06 103 ILE A O 1
ATOM 788 N N . ALA A 1 104 ? 15.776 -4.572 -11.456 1.00 95.94 104 ALA A N 1
ATOM 789 C CA . ALA A 1 104 ? 14.812 -4.903 -12.497 1.00 95.94 104 ALA A CA 1
ATOM 790 C C . ALA A 1 104 ? 15.533 -5.363 -13.767 1.00 95.94 104 ALA A C 1
ATOM 792 O O . ALA A 1 104 ? 16.544 -4.781 -14.173 1.00 95.94 104 ALA A O 1
ATOM 793 N N . ARG A 1 105 ? 14.997 -6.395 -14.416 1.00 95.19 105 ARG A N 1
ATOM 794 C CA . ARG A 1 105 ? 15.500 -6.948 -15.672 1.00 95.19 105 ARG A CA 1
ATOM 795 C C . ARG A 1 105 ? 14.335 -7.266 -16.595 1.00 95.19 105 ARG A C 1
ATOM 797 O O . ARG A 1 105 ? 13.323 -7.788 -16.154 1.00 95.19 105 ARG A O 1
ATOM 804 N N . VAL A 1 106 ? 14.516 -7.004 -17.884 1.00 93.50 106 VAL A N 1
ATOM 805 C CA . VAL A 1 106 ? 13.652 -7.539 -18.941 1.00 93.50 106 VAL A CA 1
ATOM 806 C C . VAL A 1 106 ? 14.479 -8.519 -19.766 1.00 93.50 106 VAL A C 1
ATOM 808 O O . VAL A 1 106 ? 15.625 -8.228 -20.122 1.00 93.50 106 VAL A O 1
ATOM 811 N N . PHE A 1 107 ? 13.921 -9.691 -20.034 1.00 92.00 107 PHE A N 1
ATOM 812 C CA . PHE A 1 107 ? 14.544 -10.759 -20.802 1.00 92.00 107 PHE A CA 1
ATOM 813 C C . PHE A 1 107 ? 14.241 -10.631 -22.299 1.00 92.00 107 PHE A C 1
ATOM 815 O O . PHE A 1 107 ? 13.512 -9.747 -22.753 1.00 92.00 107 PHE A O 1
ATOM 822 N N . ALA A 1 108 ? 14.865 -11.493 -23.101 1.00 87.19 108 ALA A N 1
ATOM 823 C CA . ALA A 1 108 ? 14.717 -11.450 -24.553 1.00 87.19 108 ALA A CA 1
ATOM 824 C C . ALA A 1 108 ? 13.372 -11.982 -25.064 1.00 87.19 108 ALA A C 1
ATOM 826 O O . ALA A 1 108 ? 12.958 -11.635 -26.165 1.00 87.19 108 ALA A O 1
ATOM 827 N N . ASP A 1 109 ? 12.674 -12.775 -24.256 1.00 85.62 109 ASP A N 1
ATOM 828 C CA . ASP A 1 109 ? 11.330 -13.292 -24.532 1.00 85.62 109 ASP A CA 1
ATOM 829 C C . ASP A 1 109 ? 10.205 -12.286 -24.197 1.00 85.62 109 ASP A C 1
ATOM 831 O O . ASP A 1 109 ? 9.015 -12.587 -24.360 1.00 85.62 109 ASP A O 1
ATOM 835 N N . GLY A 1 110 ? 10.581 -11.086 -23.737 1.00 86.00 110 GLY A N 1
ATOM 836 C CA . GLY A 1 110 ? 9.661 -10.026 -23.335 1.00 86.00 110 GLY A CA 1
ATOM 837 C C . GLY A 1 110 ? 9.023 -10.245 -21.962 1.00 86.00 110 GLY A C 1
ATOM 838 O O . GLY A 1 110 ? 7.988 -9.644 -21.685 1.00 86.00 110 GLY A O 1
ATOM 839 N N . THR A 1 111 ? 9.592 -11.111 -21.118 1.00 94.56 111 THR A N 1
ATOM 840 C CA . THR A 1 111 ? 9.241 -11.203 -19.693 1.00 94.56 111 THR A CA 1
ATOM 841 C C . THR A 1 111 ? 10.130 -10.290 -18.850 1.00 94.56 111 THR A C 1
ATOM 843 O O . THR A 1 111 ? 11.240 -9.935 -19.253 1.00 94.56 111 THR A O 1
ATOM 846 N N . ALA A 1 112 ? 9.650 -9.887 -17.677 1.00 96.31 112 ALA A N 1
ATOM 847 C CA . ALA A 1 112 ? 10.387 -9.064 -16.731 1.00 96.31 112 ALA A CA 1
ATOM 848 C C . ALA A 1 112 ? 10.493 -9.735 -15.366 1.00 96.31 112 ALA A C 1
ATOM 850 O O . ALA A 1 112 ? 9.581 -10.421 -14.908 1.00 96.31 112 ALA A O 1
ATOM 851 N N . GLU A 1 113 ? 11.604 -9.477 -14.695 1.00 97.69 113 GLU A N 1
ATOM 852 C CA . GLU A 1 113 ? 11.855 -9.930 -13.343 1.00 97.69 113 GLU A CA 1
ATOM 853 C C . GLU A 1 113 ? 12.418 -8.809 -12.491 1.00 97.69 113 GLU A C 1
ATOM 855 O O . GLU A 1 113 ? 13.327 -8.081 -12.903 1.00 97.69 113 GLU A O 1
ATOM 860 N N . LEU A 1 114 ? 11.879 -8.696 -11.283 1.00 98.06 114 LEU A N 1
ATOM 861 C CA . LEU A 1 114 ? 12.403 -7.825 -10.251 1.00 98.06 114 LEU A CA 1
ATOM 862 C C . LEU A 1 114 ? 12.829 -8.644 -9.043 1.00 98.06 114 LEU A C 1
ATOM 864 O O . LEU A 1 114 ? 12.159 -9.602 -8.673 1.00 98.06 114 LEU A O 1
ATOM 868 N N . GLN A 1 115 ? 13.939 -8.249 -8.430 1.00 98.19 115 GLN A N 1
ATOM 869 C CA . GLN A 1 115 ? 14.569 -8.974 -7.333 1.00 98.19 115 GLN A CA 1
ATOM 870 C C . GLN A 1 115 ? 14.795 -8.047 -6.141 1.00 98.19 115 GLN A C 1
ATOM 872 O O . GLN A 1 115 ? 15.284 -6.924 -6.303 1.00 98.19 115 GLN A O 1
ATOM 877 N N . CYS A 1 116 ? 14.480 -8.533 -4.944 1.00 97.69 116 CYS A N 1
ATOM 878 C CA . CYS A 1 116 ? 14.754 -7.853 -3.683 1.00 97.69 116 CYS A CA 1
ATOM 879 C C . CYS A 1 1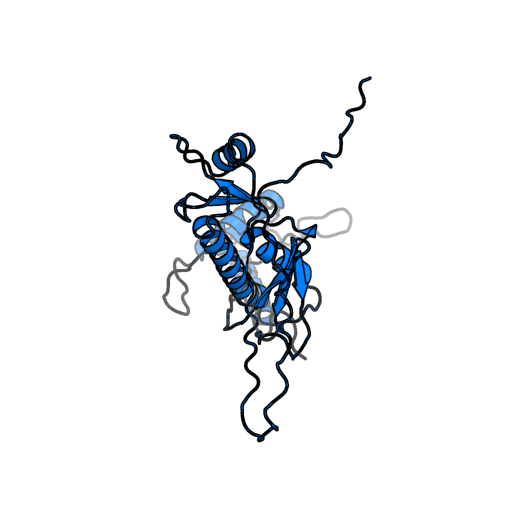16 ? 14.872 -8.889 -2.561 1.00 97.69 116 CYS A C 1
ATOM 881 O O . CYS A 1 116 ? 14.035 -9.779 -2.461 1.00 97.69 116 CYS A O 1
ATOM 883 N N . GLY A 1 117 ? 15.857 -8.755 -1.676 1.00 96.94 117 GLY A N 1
ATOM 884 C CA . GLY A 1 117 ? 16.105 -9.638 -0.529 1.00 96.94 117 GLY A CA 1
ATOM 885 C C . GLY A 1 117 ? 15.081 -9.501 0.604 1.00 96.94 117 GLY A C 1
ATOM 886 O O . GLY A 1 117 ? 15.416 -9.678 1.771 1.00 96.94 117 GLY A O 1
ATOM 887 N N . THR A 1 118 ? 13.840 -9.127 0.284 1.00 96.50 118 THR A N 1
ATOM 888 C CA . THR A 1 118 ? 12.721 -9.120 1.229 1.00 96.50 118 THR A CA 1
ATOM 889 C C . THR A 1 118 ? 12.183 -10.539 1.438 1.00 96.50 118 THR A C 1
ATOM 891 O O . THR A 1 118 ? 12.640 -11.491 0.807 1.00 96.50 118 THR A O 1
ATOM 894 N N . SER A 1 119 ? 11.199 -10.691 2.319 1.00 95.31 119 SER A N 1
ATOM 895 C CA . SER A 1 119 ? 10.510 -11.955 2.575 1.00 95.31 119 SER A CA 1
ATOM 896 C C . SER A 1 119 ? 8.999 -11.806 2.395 1.00 95.31 119 SER A C 1
ATOM 898 O O . SER A 1 119 ? 8.458 -10.697 2.395 1.00 95.31 119 SER A O 1
ATOM 900 N N . ASP A 1 120 ? 8.297 -12.929 2.286 1.00 95.25 120 ASP A N 1
ATOM 901 C CA . ASP A 1 120 ? 6.840 -12.986 2.362 1.00 95.25 120 ASP A CA 1
ATOM 902 C C . ASP A 1 120 ? 6.441 -14.051 3.384 1.00 95.25 120 ASP A C 1
ATOM 904 O O . ASP A 1 120 ? 6.838 -15.207 3.267 1.00 95.25 120 ASP A O 1
ATOM 908 N N . MET A 1 121 ? 5.704 -13.639 4.412 1.00 92.50 121 MET A N 1
ATOM 909 C CA . MET A 1 121 ? 5.218 -14.504 5.494 1.00 92.50 121 MET A CA 1
ATOM 910 C C . MET A 1 121 ? 3.687 -14.607 5.510 1.00 92.50 121 MET A C 1
ATOM 912 O O . MET A 1 121 ? 3.114 -15.017 6.515 1.00 92.50 121 MET A O 1
ATOM 916 N N . GLY A 1 122 ? 3.025 -14.201 4.420 1.00 93.56 122 GLY A N 1
ATOM 917 C CA . GLY A 1 122 ? 1.568 -14.180 4.307 1.00 93.56 122 GLY A CA 1
ATOM 918 C C . GLY A 1 122 ? 0.907 -12.860 3.882 1.00 93.56 122 GLY A C 1
ATOM 919 O O . GLY A 1 122 ? -0.214 -12.950 3.385 1.00 93.56 122 GLY A O 1
ATOM 920 N N . PRO A 1 123 ? 1.507 -11.649 3.995 1.00 92.56 123 PRO A N 1
ATOM 921 C CA . PRO A 1 123 ? 0.814 -10.425 3.580 1.00 92.56 123 PRO A CA 1
ATOM 922 C C . PRO A 1 123 ? 0.731 -10.253 2.054 1.00 92.56 123 PRO A C 1
ATOM 924 O O . PRO A 1 123 ? 0.098 -9.308 1.586 1.00 92.56 123 PRO A O 1
ATOM 927 N N . GLY A 1 124 ? 1.358 -11.138 1.269 1.00 96.19 124 GLY A N 1
ATOM 928 C CA . GLY A 1 124 ? 1.255 -11.130 -0.191 1.00 96.19 124 GLY A CA 1
ATOM 929 C C . GLY A 1 124 ? 2.244 -10.180 -0.865 1.00 96.19 124 GLY A C 1
ATOM 930 O O . GLY A 1 124 ? 1.919 -9.561 -1.882 1.00 96.19 124 GLY A O 1
ATOM 931 N N . THR A 1 125 ? 3.457 -10.059 -0.317 1.00 96.69 125 THR A N 1
ATOM 932 C CA . THR A 1 125 ? 4.565 -9.297 -0.912 1.00 96.69 125 THR A CA 1
ATOM 933 C C . THR A 1 125 ? 4.829 -9.721 -2.358 1.00 96.69 125 THR A C 1
ATOM 935 O O . THR A 1 125 ? 5.019 -8.848 -3.203 1.00 96.69 125 THR A O 1
ATOM 938 N N . TYR A 1 126 ? 4.797 -11.023 -2.677 1.00 95.44 126 TYR A N 1
ATOM 939 C CA . TYR A 1 126 ? 4.973 -11.499 -4.059 1.00 95.44 126 TYR A CA 1
ATOM 940 C C . TYR A 1 126 ? 3.983 -10.841 -5.020 1.00 95.44 126 TYR A C 1
ATOM 942 O O . TYR A 1 126 ? 4.375 -10.258 -6.033 1.00 95.44 126 TYR A O 1
ATOM 950 N N . THR A 1 127 ? 2.699 -10.918 -4.684 1.00 97.44 127 THR A N 1
ATOM 951 C CA . THR A 1 127 ? 1.607 -10.425 -5.521 1.00 97.44 127 THR A CA 1
ATOM 952 C C . THR A 1 127 ? 1.679 -8.911 -5.662 1.00 97.44 127 THR A C 1
ATOM 954 O O . THR A 1 127 ? 1.721 -8.395 -6.778 1.00 97.44 127 THR A O 1
ATOM 957 N N . SER A 1 128 ? 1.769 -8.199 -4.539 1.00 97.81 128 SER A N 1
ATOM 958 C CA . SER A 1 128 ? 1.743 -6.737 -4.526 1.00 97.81 128 SER A CA 1
ATOM 959 C C . SER A 1 128 ? 2.959 -6.130 -5.230 1.00 97.81 128 SER A C 1
ATOM 961 O O . SER A 1 128 ? 2.812 -5.191 -6.006 1.00 97.81 128 SER A O 1
ATOM 963 N N . MET A 1 129 ? 4.162 -6.684 -5.038 1.00 98.44 129 MET A N 1
ATOM 964 C CA . MET A 1 129 ? 5.355 -6.195 -5.742 1.00 98.44 129 MET A CA 1
ATOM 965 C C . MET A 1 129 ? 5.311 -6.498 -7.239 1.00 98.44 129 MET A C 1
ATOM 967 O O . MET A 1 129 ? 5.771 -5.683 -8.036 1.00 98.44 129 MET A O 1
ATOM 971 N N . THR A 1 130 ? 4.725 -7.631 -7.637 1.00 98.50 130 THR A N 1
ATOM 972 C CA . THR A 1 130 ? 4.529 -7.953 -9.057 1.00 98.50 130 THR A CA 1
ATOM 973 C C . THR A 1 130 ? 3.573 -6.956 -9.720 1.00 98.50 130 THR A C 1
ATOM 975 O O . THR A 1 130 ? 3.854 -6.509 -10.829 1.00 98.50 130 THR A O 1
ATOM 978 N N . GLN A 1 131 ? 2.501 -6.543 -9.034 1.00 98.50 131 GLN A N 1
ATOM 979 C CA . GLN A 1 131 ? 1.576 -5.510 -9.525 1.00 98.50 131 GLN A CA 1
ATOM 980 C C . GLN A 1 131 ? 2.265 -4.150 -9.679 1.00 98.50 131 GLN A C 1
ATOM 982 O O . GLN A 1 131 ? 2.249 -3.583 -10.767 1.00 98.50 131 GLN A O 1
ATOM 987 N N . VAL A 1 132 ? 2.963 -3.674 -8.638 1.00 98.50 132 VAL A N 1
ATOM 988 C CA . VAL A 1 132 ? 3.708 -2.401 -8.702 1.00 98.50 132 VAL A CA 1
ATOM 989 C C . VAL A 1 132 ? 4.722 -2.415 -9.848 1.00 98.50 132 VAL A C 1
ATOM 991 O O . VAL A 1 132 ? 4.865 -1.429 -10.571 1.00 98.50 132 VAL A O 1
ATOM 994 N N . ALA A 1 133 ? 5.426 -3.532 -10.029 1.00 98.19 133 ALA A N 1
ATOM 995 C CA . ALA A 1 133 ? 6.387 -3.699 -11.107 1.00 98.19 133 ALA A CA 1
ATOM 996 C C . ALA A 1 133 ? 5.734 -3.677 -12.495 1.00 98.19 133 ALA A C 1
ATOM 998 O O . ALA A 1 133 ? 6.256 -3.025 -13.397 1.00 98.19 133 ALA A O 1
ATOM 999 N N . ALA A 1 134 ? 4.614 -4.382 -12.666 1.00 98.06 134 ALA A N 1
ATOM 1000 C CA . ALA A 1 134 ? 3.864 -4.445 -13.916 1.00 98.06 134 ALA A CA 1
ATOM 1001 C C . ALA A 1 134 ? 3.342 -3.067 -14.332 1.00 98.06 134 ALA A C 1
ATOM 1003 O O . ALA A 1 134 ? 3.618 -2.629 -15.452 1.00 98.06 134 ALA A O 1
ATOM 1004 N N . ASP A 1 135 ? 2.713 -2.345 -13.405 1.00 97.69 135 ASP A N 1
ATOM 1005 C CA . ASP A 1 135 ? 2.204 -0.992 -13.637 1.00 97.69 135 ASP A CA 1
ATOM 1006 C C . ASP A 1 135 ? 3.340 -0.023 -13.985 1.00 97.69 135 ASP A C 1
ATOM 1008 O O . ASP A 1 135 ? 3.280 0.709 -14.976 1.00 97.69 135 ASP A O 1
ATOM 1012 N N . ALA A 1 136 ? 4.430 -0.049 -13.212 1.00 97.38 136 ALA A N 1
ATOM 1013 C CA . ALA A 1 136 ? 5.573 0.828 -13.440 1.00 97.38 136 ALA A CA 1
ATOM 1014 C C . ALA A 1 136 ? 6.309 0.516 -14.756 1.00 97.38 136 ALA A C 1
ATOM 1016 O O . ALA A 1 136 ? 6.764 1.436 -15.435 1.00 97.38 136 ALA A O 1
ATOM 1017 N N . LEU A 1 137 ? 6.401 -0.753 -15.164 1.00 95.75 137 LEU A N 1
ATOM 1018 C CA . LEU A 1 137 ? 6.968 -1.137 -16.462 1.00 95.75 137 LEU A CA 1
ATOM 1019 C C . LEU A 1 137 ? 6.004 -0.896 -17.632 1.00 95.75 137 LEU A C 1
ATOM 1021 O O . LEU A 1 137 ? 6.464 -0.809 -18.769 1.00 95.75 137 LEU A O 1
ATOM 1025 N N . GLY A 1 138 ? 4.699 -0.779 -17.377 1.00 95.38 138 GLY A N 1
ATOM 1026 C CA . GLY A 1 138 ? 3.667 -0.774 -18.414 1.00 95.38 138 GLY A CA 1
ATOM 1027 C C . GLY A 1 138 ? 3.530 -2.137 -19.098 1.00 95.38 138 GLY A C 1
ATOM 1028 O O . GLY A 1 138 ? 3.341 -2.195 -20.311 1.00 95.38 138 GLY A O 1
ATOM 1029 N N . MET A 1 139 ? 3.695 -3.233 -18.350 1.00 95.69 139 MET A N 1
ATOM 1030 C CA . MET A 1 139 ? 3.645 -4.618 -18.836 1.00 95.69 139 MET A CA 1
ATOM 1031 C C . MET A 1 139 ? 2.451 -5.368 -18.236 1.00 95.69 139 MET A C 1
ATOM 1033 O O . MET A 1 139 ? 2.065 -5.081 -17.106 1.00 95.69 139 MET A O 1
ATOM 1037 N N . PRO A 1 140 ? 1.888 -6.371 -18.932 1.00 95.69 140 PRO A N 1
ATOM 1038 C CA . PRO A 1 140 ? 0.832 -7.188 -18.351 1.00 95.69 140 PRO A CA 1
ATOM 1039 C C . PRO A 1 140 ? 1.383 -8.016 -17.185 1.00 95.69 140 PRO A C 1
ATOM 1041 O O . PRO A 1 140 ? 2.487 -8.563 -17.266 1.00 95.69 140 PRO A O 1
ATOM 1044 N N . LEU A 1 141 ? 0.581 -8.166 -16.127 1.00 96.62 141 LEU A N 1
ATOM 1045 C CA . LEU A 1 141 ? 0.968 -8.862 -14.893 1.00 96.62 141 LEU A CA 1
ATOM 1046 C C . LEU A 1 141 ? 1.531 -10.271 -15.150 1.00 96.62 141 LEU A C 1
ATOM 1048 O O . LEU A 1 141 ? 2.512 -10.668 -14.534 1.00 96.62 141 LEU A O 1
ATOM 1052 N N . SER A 1 142 ? 0.966 -11.003 -16.117 1.00 96.94 142 SER A N 1
ATOM 1053 C CA . SER A 1 142 ? 1.393 -12.361 -16.494 1.00 96.94 142 SER A CA 1
ATOM 1054 C C . SER A 1 142 ? 2.803 -12.450 -17.090 1.00 96.94 142 SER A C 1
ATOM 1056 O O . SER A 1 142 ? 3.330 -13.547 -17.261 1.00 96.94 142 SER A O 1
ATOM 1058 N N . ARG A 1 143 ? 3.419 -11.314 -17.434 1.00 96.88 143 ARG A N 1
ATOM 1059 C CA . ARG A 1 143 ? 4.774 -11.228 -17.996 1.00 96.88 143 ARG A CA 1
ATOM 1060 C C . ARG A 1 143 ? 5.785 -10.689 -16.991 1.00 96.88 143 ARG A C 1
ATOM 1062 O O . ARG A 1 143 ? 6.942 -10.516 -17.363 1.00 96.88 143 ARG A O 1
ATOM 1069 N N . VAL A 1 144 ? 5.373 -10.425 -15.753 1.00 97.88 144 VAL A N 1
ATOM 1070 C CA . VAL A 1 144 ? 6.232 -9.882 -14.701 1.00 97.88 144 VAL A CA 1
ATOM 1071 C C . VAL A 1 144 ? 6.309 -10.867 -13.545 1.00 97.88 144 VAL A C 1
ATOM 1073 O O . VAL A 1 144 ? 5.308 -11.438 -13.125 1.00 97.88 144 VAL A O 1
ATOM 1076 N N . ARG A 1 145 ? 7.516 -11.061 -13.019 1.00 97.81 145 ARG A N 1
ATOM 1077 C CA . ARG A 1 145 ? 7.777 -11.893 -11.848 1.00 97.81 145 ARG A CA 1
ATOM 1078 C C . ARG A 1 145 ? 8.535 -11.098 -10.796 1.00 97.81 145 ARG A C 1
ATOM 1080 O O . ARG A 1 145 ? 9.533 -10.453 -11.106 1.00 97.81 145 ARG A O 1
ATOM 1087 N N . PHE A 1 146 ? 8.113 -11.197 -9.542 1.00 98.44 146 PHE A N 1
ATOM 1088 C CA . PHE A 1 146 ? 8.905 -10.727 -8.410 1.00 98.44 146 PHE A CA 1
ATOM 1089 C C . PHE A 1 146 ? 9.616 -11.899 -7.721 1.00 98.44 146 PHE A C 1
ATOM 1091 O O . PHE A 1 146 ? 9.010 -12.939 -7.460 1.00 98.44 146 PHE A O 1
ATOM 1098 N N . ALA A 1 147 ? 10.908 -11.745 -7.446 1.00 97.88 147 ALA A N 1
ATOM 1099 C CA . ALA A 1 147 ? 11.744 -12.710 -6.745 1.00 97.88 147 ALA A CA 1
ATOM 1100 C C . ALA A 1 147 ? 12.195 -12.129 -5.399 1.00 97.88 147 ALA A C 1
ATOM 1102 O O . ALA A 1 147 ? 12.675 -10.995 -5.326 1.00 97.88 147 ALA A O 1
ATOM 1103 N N . LEU A 1 148 ? 12.058 -12.927 -4.344 1.00 97.00 148 LEU A N 1
ATOM 1104 C CA . LEU A 1 148 ? 12.411 -12.562 -2.975 1.00 97.00 148 LEU A CA 1
ATOM 1105 C C . LEU A 1 148 ? 12.952 -13.773 -2.208 1.00 97.00 148 LEU A C 1
ATOM 1107 O O . LEU A 1 148 ? 12.868 -14.894 -2.710 1.00 97.00 148 LEU A O 1
ATOM 1111 N N . GLY A 1 149 ? 13.480 -13.550 -1.002 1.00 94.94 149 GLY A N 1
ATOM 1112 C CA . GLY A 1 149 ? 13.912 -14.618 -0.094 1.00 94.94 149 GLY A CA 1
ATOM 1113 C C . GLY A 1 149 ? 15.320 -15.168 -0.338 1.00 94.94 149 GLY A C 1
ATOM 1114 O O . GLY A 1 149 ? 15.644 -16.229 0.186 1.00 94.94 149 GLY A O 1
ATOM 1115 N N . ASP A 1 150 ? 16.156 -14.463 -1.101 1.00 96.12 150 ASP A N 1
ATOM 1116 C CA . ASP A 1 150 ? 17.538 -14.858 -1.394 1.00 96.12 150 ASP A CA 1
ATOM 1117 C C . ASP A 1 150 ? 18.514 -13.788 -0.875 1.00 96.12 150 ASP A C 1
ATOM 1119 O O . ASP A 1 150 ? 18.337 -12.595 -1.132 1.00 96.12 150 ASP A O 1
ATOM 1123 N N . SER A 1 151 ? 19.542 -14.200 -0.131 1.00 94.62 151 SER A N 1
ATOM 1124 C CA . SER A 1 151 ? 20.546 -13.294 0.447 1.00 94.62 151 SER A CA 1
ATOM 1125 C C . SER A 1 151 ? 21.510 -12.711 -0.589 1.00 94.62 151 SER A C 1
ATOM 1127 O O . SER A 1 151 ? 22.199 -11.735 -0.296 1.00 94.62 151 SER A O 1
ATOM 1129 N N . SER A 1 152 ? 21.547 -13.270 -1.800 1.00 96.31 152 SER A N 1
ATOM 1130 C CA . SER A 1 152 ? 22.259 -12.699 -2.943 1.00 96.31 152 SER A CA 1
ATOM 1131 C C . SER A 1 152 ? 21.493 -11.551 -3.612 1.00 96.31 152 SER A C 1
ATOM 1133 O O . SER A 1 152 ? 22.070 -10.804 -4.407 1.00 96.31 152 SER A O 1
ATOM 1135 N N . PHE A 1 153 ? 20.201 -11.384 -3.303 1.00 97.38 153 PHE A N 1
ATOM 1136 C CA . PHE A 1 153 ? 19.393 -10.286 -3.829 1.00 97.38 153 PHE A CA 1
ATOM 1137 C C . PHE A 1 153 ? 19.691 -8.962 -3.113 1.00 97.38 153 PHE A C 1
ATOM 1139 O O . PHE A 1 153 ? 20.214 -8.948 -1.997 1.00 97.38 153 PHE A O 1
ATOM 1146 N N . PRO A 1 154 ? 19.343 -7.816 -3.734 1.00 96.81 154 PRO A N 1
ATOM 1147 C CA . PRO A 1 154 ? 19.573 -6.507 -3.136 1.00 96.81 154 PRO A CA 1
ATOM 1148 C C . PRO A 1 154 ? 18.965 -6.384 -1.733 1.00 96.81 154 PRO A C 1
ATOM 1150 O O . PRO A 1 154 ? 17.862 -6.882 -1.509 1.00 96.81 154 PRO A O 1
ATOM 1153 N N . PRO A 1 155 ? 19.631 -5.689 -0.798 1.00 95.25 155 PRO A N 1
ATOM 1154 C CA . PRO A 1 155 ? 19.198 -5.646 0.589 1.00 95.25 155 PRO A CA 1
ATOM 1155 C C . PRO A 1 155 ? 17.824 -4.992 0.743 1.00 95.25 155 PRO A C 1
ATOM 1157 O O . PRO A 1 155 ? 17.509 -3.973 0.116 1.00 95.25 155 PRO A O 1
ATOM 1160 N N . ALA A 1 156 ? 17.036 -5.568 1.644 1.00 95.69 156 ALA A N 1
ATOM 1161 C CA . ALA A 1 156 ? 15.722 -5.093 2.027 1.00 95.69 156 ALA A CA 1
ATOM 1162 C C . ALA A 1 156 ? 15.652 -4.918 3.548 1.00 95.69 156 ALA A C 1
ATOM 1164 O O . ALA A 1 156 ? 16.372 -5.589 4.292 1.00 95.69 156 ALA A O 1
ATOM 1165 N N . PRO A 1 157 ? 14.771 -4.039 4.041 1.00 93.44 157 PRO A N 1
ATOM 1166 C CA . PRO A 1 157 ? 14.498 -3.971 5.463 1.00 93.44 157 PRO A CA 1
ATOM 1167 C C . PRO A 1 157 ? 13.837 -5.260 5.987 1.00 93.44 157 PRO A C 1
ATOM 1169 O O . PRO A 1 157 ? 13.217 -5.989 5.208 1.00 93.44 157 PRO A O 1
ATOM 1172 N N . PRO A 1 158 ? 13.878 -5.508 7.312 1.00 90.94 158 PRO A N 1
ATOM 1173 C CA . PRO A 1 158 ? 13.145 -6.618 7.905 1.00 90.94 158 PRO A CA 1
ATOM 1174 C C . PRO A 1 158 ? 11.645 -6.488 7.638 1.00 90.94 158 PRO A C 1
ATOM 1176 O O . PRO A 1 158 ? 11.098 -5.377 7.596 1.00 90.94 158 PRO A O 1
ATOM 1179 N N . HIS A 1 159 ? 10.989 -7.639 7.505 1.00 90.88 159 HIS A N 1
ATOM 1180 C CA . HIS A 1 159 ? 9.546 -7.732 7.349 1.00 90.88 159 HIS A CA 1
ATOM 1181 C C . HIS A 1 159 ? 8.865 -7.530 8.709 1.00 90.88 159 HIS A C 1
ATOM 1183 O O . HIS A 1 159 ? 8.600 -8.473 9.447 1.00 90.88 159 HIS A O 1
ATOM 1189 N N . SER A 1 160 ? 8.666 -6.268 9.084 1.00 89.19 160 SER A N 1
ATOM 1190 C CA . SER A 1 160 ? 8.069 -5.870 10.360 1.00 89.19 160 SER A CA 1
ATOM 1191 C C . SER A 1 160 ? 7.539 -4.436 10.298 1.00 89.19 160 SER A C 1
ATOM 1193 O O . SER A 1 160 ? 7.741 -3.731 9.307 1.00 89.19 160 SER A O 1
ATOM 1195 N N . ALA A 1 161 ? 6.851 -3.989 11.354 1.00 87.62 161 ALA A N 1
ATOM 1196 C CA . ALA A 1 161 ? 6.387 -2.604 11.513 1.00 87.62 161 ALA A CA 1
ATOM 1197 C C . ALA A 1 161 ? 5.568 -2.063 10.320 1.00 87.62 161 ALA A C 1
ATOM 1199 O O . ALA A 1 161 ? 5.609 -0.868 10.028 1.00 87.62 161 ALA A O 1
ATOM 1200 N N . SER A 1 162 ? 4.885 -2.959 9.597 1.00 89.62 162 SER A N 1
ATOM 1201 C CA . SER A 1 162 ? 4.080 -2.653 8.406 1.00 89.62 162 SER A CA 1
ATOM 1202 C C . SER A 1 162 ? 4.820 -1.831 7.335 1.00 89.62 162 SER A C 1
ATOM 1204 O O . SER A 1 162 ? 4.215 -1.064 6.591 1.00 89.62 162 SER A O 1
ATOM 1206 N N . ARG A 1 163 ? 6.150 -1.980 7.244 1.00 93.12 163 ARG A N 1
ATOM 1207 C CA . ARG A 1 163 ? 7.022 -1.105 6.433 1.00 93.12 163 ARG A CA 1
ATOM 1208 C C . ARG A 1 163 ? 7.394 -1.657 5.057 1.00 93.12 163 ARG A C 1
ATOM 1210 O O . ARG A 1 163 ? 7.978 -0.930 4.247 1.00 93.12 163 ARG A O 1
ATOM 1217 N N . THR A 1 164 ? 7.109 -2.935 4.803 1.00 95.06 164 THR A N 1
ATOM 1218 C CA . THR A 1 164 ? 7.554 -3.661 3.602 1.00 95.06 164 THR A CA 1
ATOM 1219 C C . THR A 1 164 ? 7.029 -3.013 2.335 1.00 95.06 164 THR A C 1
ATOM 1221 O O . THR A 1 164 ? 7.824 -2.628 1.487 1.00 95.06 164 THR A O 1
ATOM 1224 N N . MET A 1 165 ? 5.714 -2.802 2.233 1.00 94.94 165 MET A N 1
ATOM 1225 C CA . MET A 1 165 ? 5.104 -2.174 1.057 1.00 94.94 165 MET A CA 1
ATOM 1226 C C . MET A 1 165 ? 5.665 -0.775 0.795 1.00 94.94 165 MET A C 1
ATOM 1228 O O . MET A 1 165 ? 6.051 -0.472 -0.330 1.00 94.94 165 MET A O 1
ATOM 1232 N N . ALA A 1 166 ? 5.783 0.055 1.834 1.00 94.44 166 ALA A N 1
ATOM 1233 C CA . ALA A 1 166 ? 6.311 1.409 1.695 1.00 94.44 166 ALA A CA 1
ATOM 1234 C C . ALA A 1 166 ? 7.776 1.422 1.228 1.00 94.44 166 ALA A C 1
ATOM 1236 O O . ALA A 1 166 ? 8.165 2.275 0.434 1.00 94.44 166 ALA A O 1
ATOM 1237 N N . SER A 1 167 ? 8.594 0.483 1.705 1.00 96.75 167 SER A N 1
ATOM 1238 C CA . SER A 1 167 ? 10.035 0.460 1.423 1.00 96.75 167 SER A CA 1
ATOM 1239 C C . SER A 1 167 ? 10.354 -0.292 0.128 1.00 96.75 167 SER A C 1
ATOM 1241 O O . SER A 1 167 ? 10.928 0.276 -0.800 1.00 96.75 167 SER A O 1
ATOM 1243 N N . VAL A 1 168 ? 9.937 -1.558 0.042 1.00 97.31 168 VAL A N 1
ATOM 1244 C CA . VAL A 1 168 ? 10.173 -2.438 -1.111 1.00 97.31 168 VAL A CA 1
ATOM 1245 C C . VAL A 1 168 ? 9.374 -1.965 -2.317 1.00 97.31 168 VAL A C 1
ATOM 1247 O O . VAL A 1 168 ? 9.933 -1.877 -3.406 1.00 97.31 168 VAL A O 1
ATOM 1250 N N . GLY A 1 169 ? 8.111 -1.570 -2.126 1.00 97.12 169 GLY A N 1
ATOM 1251 C CA . GLY A 1 169 ? 7.272 -1.045 -3.206 1.00 97.12 169 GLY A CA 1
ATOM 1252 C C . GLY A 1 169 ? 7.873 0.200 -3.849 1.00 97.12 169 GLY A C 1
ATOM 1253 O O . GLY A 1 169 ? 7.926 0.285 -5.072 1.00 97.12 169 GLY A O 1
ATOM 1254 N N . SER A 1 170 ? 8.429 1.117 -3.050 1.00 97.19 170 SER A N 1
ATOM 1255 C CA . SER A 1 170 ? 9.130 2.300 -3.573 1.00 97.19 170 SER A CA 1
ATOM 1256 C C . SER A 1 170 ? 10.382 1.931 -4.377 1.00 97.19 170 SER A C 1
ATOM 1258 O O . SER A 1 170 ? 10.619 2.503 -5.444 1.00 97.19 170 SER A O 1
ATOM 1260 N N . ALA A 1 171 ? 11.181 0.972 -3.897 1.00 97.62 171 ALA A N 1
ATOM 1261 C CA . ALA A 1 171 ? 12.377 0.510 -4.603 1.00 97.62 171 ALA A CA 1
ATOM 1262 C C . ALA A 1 171 ? 12.022 -0.186 -5.928 1.00 97.62 171 ALA A C 1
ATOM 1264 O O . ALA A 1 171 ? 12.627 0.101 -6.960 1.00 97.62 171 ALA A O 1
ATOM 1265 N N . VAL A 1 172 ? 10.999 -1.043 -5.911 1.00 98.19 172 VAL A N 1
ATOM 1266 C CA . VAL A 1 172 ? 10.447 -1.731 -7.084 1.00 98.19 172 VAL A CA 1
ATOM 1267 C C . VAL A 1 172 ? 9.913 -0.733 -8.107 1.00 98.19 172 VAL A C 1
ATOM 1269 O O . VAL A 1 172 ? 10.326 -0.777 -9.265 1.00 98.19 172 VAL A O 1
ATOM 1272 N N . TYR A 1 173 ? 9.068 0.206 -7.677 1.00 98.38 173 TYR A N 1
ATOM 1273 C CA . TYR A 1 173 ? 8.532 1.270 -8.526 1.00 98.38 173 TYR A CA 1
ATOM 1274 C C . TYR A 1 173 ? 9.652 2.076 -9.190 1.00 98.38 173 TYR A C 1
ATOM 1276 O O . TYR A 1 173 ? 9.632 2.308 -10.399 1.00 98.38 173 TYR A O 1
ATOM 1284 N N . THR A 1 174 ? 10.660 2.476 -8.413 1.00 97.88 174 THR A N 1
ATOM 1285 C CA . THR A 1 174 ? 11.786 3.271 -8.917 1.00 97.88 174 THR A CA 1
ATOM 1286 C C . THR A 1 174 ? 12.611 2.480 -9.932 1.00 97.88 174 THR A C 1
ATOM 1288 O O . THR A 1 174 ? 12.848 2.967 -11.036 1.00 97.88 174 THR A O 1
ATOM 1291 N N . ALA A 1 175 ? 12.998 1.241 -9.609 1.00 97.44 175 ALA A N 1
ATOM 1292 C CA . ALA A 1 175 ? 13.787 0.391 -10.501 1.00 97.44 175 ALA A CA 1
ATOM 1293 C C . ALA A 1 175 ? 13.050 0.085 -11.817 1.00 97.44 175 ALA A C 1
ATOM 1295 O O . ALA A 1 175 ? 13.651 0.148 -12.892 1.00 97.44 175 ALA A O 1
ATOM 1296 N N . ALA A 1 176 ? 11.747 -0.196 -11.742 1.00 97.69 176 ALA A N 1
ATOM 1297 C CA . ALA A 1 176 ? 10.891 -0.428 -12.901 1.00 97.69 176 ALA A CA 1
ATOM 1298 C C . ALA A 1 176 ? 10.789 0.807 -13.808 1.00 97.69 176 ALA A C 1
ATOM 1300 O O . ALA A 1 176 ? 11.032 0.697 -15.010 1.00 97.69 176 ALA A O 1
ATOM 1301 N N . ASN A 1 177 ? 10.509 1.990 -13.248 1.00 97.38 177 ASN A N 1
ATOM 1302 C CA . ASN A 1 177 ? 10.439 3.228 -14.031 1.00 97.38 177 ASN A CA 1
ATOM 1303 C C . ASN A 1 177 ? 11.787 3.574 -14.670 1.00 97.38 177 ASN A C 1
ATOM 1305 O O . ASN A 1 177 ? 11.847 3.844 -15.865 1.00 97.38 177 ASN A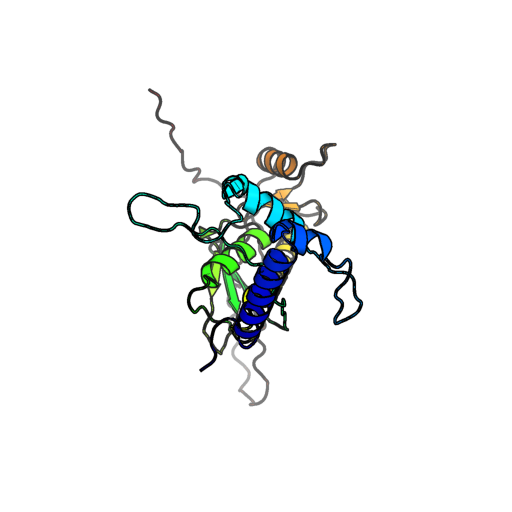 O 1
ATOM 1309 N N . MET A 1 178 ? 12.889 3.476 -13.918 1.00 97.12 178 MET A N 1
ATOM 1310 C CA . MET A 1 178 ? 14.229 3.715 -14.463 1.00 97.12 178 MET A CA 1
ATOM 1311 C C . MET A 1 178 ? 14.544 2.790 -15.645 1.00 97.12 178 MET A C 1
ATOM 1313 O O . MET A 1 178 ? 15.165 3.218 -16.626 1.00 97.12 178 MET A O 1
ATOM 1317 N N . LEU A 1 179 ? 14.122 1.524 -15.563 1.00 95.88 179 LEU A N 1
ATOM 1318 C CA . LEU A 1 179 ? 14.286 0.559 -16.643 1.00 95.88 179 LEU A CA 1
ATOM 1319 C C . LEU A 1 179 ? 13.402 0.907 -17.847 1.00 95.88 179 LEU A C 1
ATOM 1321 O O . LEU A 1 179 ? 13.908 0.935 -18.971 1.00 95.88 179 LEU A O 1
ATOM 1325 N N . ARG A 1 180 ? 12.123 1.226 -17.626 1.00 96.25 180 ARG A N 1
ATOM 1326 C CA . ARG A 1 180 ? 11.197 1.676 -18.676 1.00 96.25 180 ARG A CA 1
ATOM 1327 C C . ARG A 1 180 ? 11.741 2.901 -19.409 1.00 96.25 180 ARG A C 1
ATOM 1329 O O . ARG A 1 180 ? 11.832 2.892 -20.633 1.00 96.25 180 ARG A O 1
ATOM 1336 N N . ASP A 1 181 ? 12.208 3.906 -18.678 1.00 95.81 181 ASP A N 1
ATOM 1337 C CA . ASP A 1 181 ? 12.755 5.129 -19.263 1.00 95.81 181 ASP A CA 1
ATOM 1338 C C . ASP A 1 181 ? 14.035 4.855 -20.061 1.00 95.81 181 ASP A C 1
ATOM 1340 O O . ASP A 1 181 ? 14.290 5.488 -21.086 1.00 95.81 181 ASP A O 1
ATOM 1344 N N . LYS A 1 182 ? 14.851 3.882 -19.634 1.00 95.06 182 LYS A N 1
ATOM 1345 C CA . LYS A 1 182 ? 16.021 3.435 -20.403 1.00 95.06 182 LYS A CA 1
ATOM 1346 C C . LYS A 1 182 ? 15.612 2.796 -21.733 1.00 95.06 182 LYS A C 1
ATOM 1348 O O . LYS A 1 182 ? 16.268 3.054 -22.746 1.00 95.06 182 LYS A O 1
ATOM 1353 N N . PHE A 1 183 ? 14.548 1.992 -21.746 1.00 93.94 183 PHE A N 1
ATOM 1354 C CA . PHE A 1 183 ? 13.987 1.440 -22.981 1.00 93.94 183 PHE A CA 1
ATOM 1355 C C . PHE A 1 183 ? 13.456 2.542 -23.897 1.00 93.94 183 PHE A C 1
ATOM 1357 O O . PHE A 1 183 ? 13.844 2.569 -25.062 1.00 93.94 183 PHE A O 1
ATOM 1364 N N . ILE A 1 184 ? 12.684 3.496 -23.367 1.00 94.69 184 ILE A N 1
ATOM 1365 C CA . ILE A 1 184 ? 12.177 4.647 -24.132 1.00 94.69 184 ILE A CA 1
ATOM 1366 C C . ILE A 1 184 ? 13.336 5.442 -24.742 1.00 94.69 184 ILE A C 1
ATOM 1368 O O . ILE A 1 184 ? 13.361 5.663 -25.951 1.00 94.69 184 ILE A O 1
ATOM 1372 N N . ARG A 1 185 ? 14.347 5.811 -23.943 1.00 95.38 185 ARG A N 1
ATOM 1373 C CA . ARG A 1 185 ? 15.529 6.544 -24.431 1.00 95.38 185 ARG A CA 1
ATOM 1374 C C . ARG A 1 185 ? 16.264 5.795 -25.538 1.00 95.38 185 ARG A C 1
ATOM 1376 O O . ARG A 1 185 ? 16.740 6.411 -26.487 1.00 95.38 185 ARG A O 1
ATOM 1383 N N . THR A 1 186 ? 16.349 4.471 -25.432 1.00 92.81 186 THR A N 1
ATOM 1384 C CA . THR A 1 186 ? 16.981 3.660 -26.476 1.00 92.81 186 THR A CA 1
ATOM 1385 C C . THR A 1 186 ? 16.107 3.602 -27.728 1.00 92.81 186 THR A C 1
ATOM 1387 O O . THR A 1 186 ? 16.614 3.715 -28.838 1.00 92.81 186 THR A O 1
ATOM 1390 N N . ALA A 1 187 ? 14.790 3.490 -27.569 1.00 90.81 187 ALA A N 1
ATOM 1391 C CA . ALA A 1 187 ? 13.857 3.451 -28.685 1.00 90.81 187 ALA A CA 1
ATOM 1392 C C . ALA A 1 187 ? 13.822 4.756 -29.479 1.00 90.81 187 ALA A C 1
ATOM 1394 O O . ALA A 1 187 ? 13.678 4.703 -30.695 1.00 90.81 187 ALA A O 1
ATOM 1395 N N . VAL A 1 188 ? 13.985 5.911 -28.837 1.00 93.50 188 VAL A N 1
ATOM 1396 C CA . VAL A 1 188 ? 14.017 7.193 -29.557 1.00 93.50 188 VAL A CA 1
ATOM 1397 C C . VAL A 1 188 ? 15.379 7.517 -30.179 1.00 93.50 188 VAL A C 1
ATOM 1399 O O . VAL A 1 188 ? 15.458 8.370 -31.058 1.00 93.50 188 VAL A O 1
ATOM 1402 N N . THR A 1 189 ? 16.451 6.834 -29.762 1.00 93.88 189 THR A N 1
ATOM 1403 C CA . THR A 1 189 ? 17.816 7.053 -30.282 1.00 93.88 189 THR A CA 1
ATOM 1404 C C . THR A 1 189 ? 18.274 6.002 -31.294 1.00 93.88 189 THR A C 1
ATOM 1406 O O . THR A 1 189 ? 19.120 6.316 -32.124 1.00 93.88 189 THR A O 1
ATOM 1409 N N . ASP A 1 190 ? 17.732 4.776 -31.279 1.00 89.62 190 ASP A N 1
ATOM 1410 C CA . ASP A 1 190 ? 18.058 3.731 -32.264 1.00 89.62 190 ASP A CA 1
ATOM 1411 C C . ASP A 1 190 ? 17.481 4.114 -33.643 1.00 89.62 190 ASP A C 1
ATOM 1413 O O . ASP A 1 190 ? 16.257 4.170 -33.780 1.00 89.62 190 ASP A O 1
ATOM 1417 N N . PRO A 1 191 ? 18.305 4.334 -34.689 1.00 90.00 191 PRO A N 1
ATOM 1418 C CA . PRO A 1 191 ? 17.825 4.689 -36.031 1.00 90.00 191 PRO A CA 1
ATOM 1419 C C . PRO A 1 191 ? 16.928 3.628 -36.679 1.00 90.00 191 PRO A C 1
ATOM 1421 O O . PRO A 1 191 ? 16.228 3.908 -37.646 1.00 90.00 191 PRO A O 1
ATOM 1424 N N . ARG A 1 192 ? 16.955 2.387 -36.176 1.00 87.56 192 ARG A N 1
ATOM 1425 C CA . ARG A 1 192 ? 16.112 1.282 -36.666 1.00 87.56 192 ARG A CA 1
ATOM 1426 C C . ARG A 1 192 ? 14.759 1.216 -35.962 1.00 87.56 192 ARG A C 1
ATOM 1428 O O . ARG A 1 192 ? 13.917 0.397 -36.332 1.00 87.56 192 ARG A O 1
ATOM 1435 N N . SER A 1 193 ? 14.573 2.018 -34.920 1.00 87.69 193 SER A N 1
ATOM 1436 C CA . SER A 1 193 ? 13.315 2.102 -34.199 1.00 87.69 193 SER A CA 1
ATOM 1437 C C . SER A 1 193 ? 12.308 2.942 -34.986 1.00 87.69 193 SER A C 1
ATOM 1439 O O . SER A 1 193 ? 12.650 4.037 -35.427 1.00 87.69 193 SER A O 1
ATOM 1441 N N . PRO A 1 194 ? 11.040 2.515 -35.094 1.00 87.50 194 PRO A N 1
ATOM 1442 C CA . PRO A 1 194 ? 9.975 3.366 -35.628 1.00 87.50 194 PRO A CA 1
ATOM 1443 C C . PRO A 1 194 ? 9.680 4.589 -34.738 1.00 87.50 194 PRO A C 1
ATOM 1445 O O . PRO A 1 194 ? 8.976 5.494 -35.169 1.00 87.50 194 PRO A O 1
ATOM 1448 N N . LEU A 1 195 ? 10.218 4.631 -33.512 1.00 89.44 195 LEU A N 1
ATOM 1449 C CA . LEU A 1 195 ? 10.112 5.762 -32.583 1.00 89.44 195 LEU A CA 1
ATOM 1450 C C . LEU A 1 195 ? 11.339 6.692 -32.635 1.00 89.44 195 LEU A C 1
ATOM 1452 O O . LEU A 1 195 ? 11.444 7.608 -31.819 1.00 89.44 195 LEU A O 1
ATOM 1456 N N . SER A 1 196 ? 12.281 6.441 -33.551 1.00 92.44 196 SER A N 1
ATOM 1457 C CA . SER A 1 196 ? 13.520 7.213 -33.662 1.00 92.44 196 SER A CA 1
ATOM 1458 C C . SER A 1 196 ? 13.238 8.697 -33.910 1.00 92.44 196 SER A C 1
ATOM 1460 O O . SER A 1 196 ? 12.387 9.049 -34.725 1.00 92.44 196 SER A O 1
ATOM 1462 N N . GLY A 1 197 ? 13.946 9.573 -33.196 1.00 90.69 197 GLY A N 1
ATOM 1463 C CA . GLY A 1 197 ? 13.809 11.028 -33.305 1.00 90.69 197 GLY A CA 1
ATOM 1464 C C . GLY A 1 197 ? 12.646 11.639 -32.513 1.00 90.69 197 GLY A C 1
ATOM 1465 O O . GLY A 1 197 ? 12.543 12.864 -32.453 1.00 90.69 197 GLY A O 1
ATOM 1466 N N . LEU A 1 198 ? 11.790 10.833 -31.872 1.00 91.94 198 LEU A N 1
ATOM 1467 C CA . LEU A 1 198 ? 10.757 11.351 -30.970 1.00 91.94 198 LEU A CA 1
ATOM 1468 C C . LEU A 1 198 ? 11.355 11.840 -29.644 1.00 91.94 198 LEU A C 1
ATOM 1470 O O . LEU A 1 198 ? 12.412 11.396 -29.198 1.00 91.94 198 LEU A O 1
ATOM 1474 N N . ARG A 1 199 ? 10.639 12.737 -28.962 1.00 92.81 199 ARG A N 1
ATOM 1475 C CA . ARG A 1 199 ? 10.962 13.080 -27.570 1.00 92.81 199 ARG A CA 1
ATOM 1476 C C . ARG A 1 199 ? 10.521 11.938 -26.643 1.00 92.81 199 ARG A C 1
ATOM 1478 O O . ARG A 1 199 ? 9.445 11.389 -26.888 1.00 92.81 199 ARG A O 1
ATOM 1485 N N . PRO A 1 200 ? 11.267 11.598 -25.575 1.00 91.81 200 PRO A N 1
ATOM 1486 C CA . PRO A 1 200 ? 10.864 10.554 -24.628 1.00 91.81 200 PRO A CA 1
ATOM 1487 C C . PRO A 1 200 ? 9.443 10.735 -24.075 1.00 91.81 200 PRO A C 1
ATOM 1489 O O . PRO A 1 200 ? 8.709 9.765 -23.934 1.00 91.81 200 PRO A O 1
ATOM 1492 N N . GLU A 1 201 ? 9.017 11.978 -23.840 1.00 91.56 201 GLU A N 1
ATOM 1493 C CA . GLU A 1 201 ? 7.691 12.313 -23.297 1.00 91.56 201 GLU A CA 1
ATOM 1494 C C . GLU A 1 201 ? 6.557 12.102 -24.315 1.00 91.56 201 GLU A C 1
ATOM 1496 O O . GLU A 1 201 ? 5.379 12.114 -23.958 1.00 91.56 201 GLU A O 1
ATOM 1501 N N . ALA A 1 202 ? 6.900 11.926 -25.593 1.00 91.44 202 ALA A N 1
ATOM 1502 C CA . ALA A 1 202 ? 5.966 11.588 -26.659 1.00 91.44 202 ALA A CA 1
ATOM 1503 C C . ALA A 1 202 ? 5.815 10.069 -26.848 1.00 91.44 202 ALA A C 1
ATOM 1505 O O . ALA A 1 202 ? 5.180 9.647 -27.812 1.00 91.44 202 ALA A O 1
ATOM 1506 N N . VAL A 1 203 ? 6.381 9.246 -25.959 1.00 90.75 203 VAL A N 1
ATOM 1507 C CA . VAL A 1 203 ? 6.272 7.784 -26.006 1.00 90.75 203 VAL A CA 1
ATOM 1508 C C . VAL A 1 203 ? 5.449 7.283 -24.822 1.00 90.75 203 VAL A C 1
ATOM 1510 O O . VAL A 1 203 ? 5.770 7.564 -23.671 1.00 90.75 203 VAL A O 1
ATOM 1513 N N . ALA A 1 204 ? 4.406 6.501 -25.098 1.00 91.00 204 ALA A N 1
ATOM 1514 C CA . ALA A 1 204 ? 3.664 5.761 -24.079 1.00 91.00 204 ALA A CA 1
ATOM 1515 C C . ALA A 1 204 ? 4.028 4.279 -24.097 1.00 91.00 204 ALA A C 1
ATOM 1517 O O . ALA A 1 204 ? 4.359 3.732 -25.148 1.00 91.00 204 ALA A O 1
ATOM 1518 N N . VAL A 1 205 ? 3.921 3.630 -22.935 1.00 90.81 205 VAL A N 1
ATOM 1519 C CA . VAL A 1 205 ? 4.119 2.186 -22.778 1.00 90.81 205 VAL A CA 1
ATOM 1520 C C . VAL A 1 205 ? 2.830 1.549 -22.286 1.00 90.81 205 VAL A C 1
ATOM 1522 O O . VAL A 1 205 ? 2.330 1.923 -21.229 1.00 90.81 205 VAL A O 1
ATOM 1525 N N . VAL A 1 206 ? 2.302 0.601 -23.056 1.00 90.44 206 VAL A N 1
ATOM 1526 C CA . VAL A 1 206 ? 1.054 -0.111 -22.759 1.00 90.44 206 VAL A CA 1
ATOM 1527 C C . VAL A 1 206 ? 1.219 -1.569 -23.169 1.00 90.44 206 VAL A C 1
ATOM 1529 O O . VAL A 1 206 ? 1.713 -1.851 -24.261 1.00 90.44 206 VAL A O 1
ATOM 1532 N N . ASP A 1 207 ? 0.839 -2.499 -22.295 1.00 89.06 207 ASP A N 1
ATOM 1533 C CA . ASP A 1 207 ? 0.912 -3.948 -22.530 1.00 89.06 207 ASP A CA 1
ATOM 1534 C C . ASP A 1 207 ? 2.281 -4.448 -23.042 1.00 89.06 207 ASP A C 1
ATOM 1536 O O . ASP A 1 207 ? 2.388 -5.345 -23.883 1.00 89.06 207 ASP A O 1
ATOM 1540 N N . GLY A 1 208 ? 3.365 -3.858 -22.531 1.00 87.50 208 GLY A N 1
ATOM 1541 C CA . GLY A 1 208 ? 4.748 -4.183 -22.889 1.00 87.50 208 GLY A CA 1
ATOM 1542 C C . GLY A 1 208 ? 5.188 -3.653 -24.255 1.00 87.50 208 GLY A C 1
ATOM 1543 O O . GLY A 1 208 ? 6.219 -4.085 -24.783 1.00 87.50 208 GLY A O 1
ATOM 1544 N N . ARG A 1 209 ? 4.421 -2.727 -24.840 1.00 88.19 209 ARG A N 1
ATOM 1545 C CA . ARG A 1 209 ? 4.690 -2.101 -26.137 1.00 88.19 209 ARG A CA 1
ATOM 1546 C C . ARG A 1 209 ? 4.796 -0.589 -26.009 1.00 88.19 209 ARG A C 1
ATOM 1548 O O . ARG A 1 209 ? 4.055 0.030 -25.257 1.00 88.19 209 ARG A O 1
ATOM 1555 N N . MET A 1 210 ? 5.703 -0.003 -26.779 1.00 90.56 210 MET A N 1
ATOM 1556 C CA . MET A 1 210 ? 5.904 1.438 -26.881 1.00 90.56 210 MET A CA 1
ATOM 1557 C C . MET A 1 210 ? 5.182 1.998 -28.110 1.00 90.56 210 MET A C 1
ATOM 1559 O O . MET A 1 210 ? 5.269 1.417 -29.198 1.00 90.56 210 MET A O 1
ATOM 1563 N N . PHE A 1 211 ? 4.515 3.138 -27.935 1.00 87.94 211 PHE A N 1
ATOM 1564 C CA . PHE A 1 211 ? 3.724 3.830 -28.952 1.00 87.94 211 PHE A CA 1
ATOM 1565 C C . PHE A 1 211 ? 4.070 5.318 -28.994 1.00 87.94 211 PHE A C 1
ATOM 1567 O O . PHE A 1 211 ? 4.340 5.919 -27.954 1.00 87.94 211 PHE A O 1
ATOM 1574 N N . ALA A 1 212 ? 4.006 5.923 -30.181 1.00 88.19 212 ALA A N 1
ATOM 1575 C CA . ALA A 1 212 ? 4.054 7.373 -30.323 1.00 88.19 212 ALA A CA 1
ATOM 1576 C C . ALA A 1 212 ? 2.712 7.983 -29.896 1.00 88.19 212 ALA A C 1
ATOM 1578 O O . ALA A 1 212 ? 1.655 7.548 -30.349 1.00 88.19 212 ALA A O 1
ATOM 1579 N N . MET A 1 213 ? 2.754 9.004 -29.046 1.00 82.06 213 MET A N 1
ATOM 1580 C CA . MET A 1 213 ? 1.572 9.739 -28.608 1.00 82.06 213 MET A CA 1
ATOM 1581 C C . MET A 1 213 ? 1.073 10.656 -29.724 1.00 82.06 213 MET A C 1
ATOM 1583 O O . MET A 1 213 ? 1.834 11.474 -30.240 1.00 82.06 213 MET A O 1
ATOM 1587 N N . ALA A 1 214 ? -0.212 10.556 -30.072 1.00 66.00 214 ALA A N 1
ATOM 1588 C CA . ALA A 1 214 ? -0.834 11.489 -31.005 1.00 66.00 214 ALA A CA 1
ATOM 1589 C C . ALA A 1 214 ? -0.877 12.910 -30.409 1.00 66.00 214 ALA A C 1
ATOM 1591 O O . ALA A 1 214 ? -1.220 13.105 -29.239 1.00 66.00 214 ALA A O 1
ATOM 1592 N N . SER A 1 215 ? -0.545 13.908 -31.226 1.00 54.22 215 SER A N 1
ATOM 1593 C CA . SER A 1 215 ? -0.688 15.326 -30.890 1.00 54.22 215 SER A CA 1
ATOM 1594 C C . SER A 1 215 ? -2.135 15.762 -31.153 1.00 54.22 215 SER A C 1
ATOM 1596 O O . SER A 1 215 ? -2.521 15.925 -32.307 1.00 54.22 215 SER A O 1
ATOM 1598 N N . GLY A 1 216 ? -2.944 15.937 -30.106 1.00 51.69 216 GLY A N 1
ATOM 1599 C CA . GLY A 1 216 ? -4.331 16.416 -30.195 1.00 51.69 216 GLY A CA 1
ATOM 1600 C C . GLY A 1 216 ? -4.824 17.009 -28.862 1.00 51.69 216 GLY A C 1
ATOM 1601 O O . GLY A 1 216 ? -4.217 16.724 -27.829 1.00 51.69 216 GLY A O 1
ATOM 1602 N N . PRO A 1 217 ? -5.877 17.851 -28.857 1.00 45.97 217 PRO A N 1
ATOM 1603 C CA . PRO A 1 217 ? -6.231 18.728 -27.733 1.00 45.97 217 PRO A CA 1
ATOM 1604 C C . PRO A 1 217 ? -7.030 18.056 -26.592 1.00 45.97 217 PRO A C 1
ATOM 1606 O O . PRO A 1 217 ? -7.841 18.721 -25.955 1.00 45.97 217 PRO A O 1
ATOM 1609 N N . ASP A 1 218 ? -6.816 16.768 -26.302 1.00 46.56 218 ASP A N 1
ATOM 1610 C CA . ASP A 1 218 ? -7.550 16.049 -25.243 1.00 46.56 218 ASP A CA 1
ATOM 1611 C C . ASP A 1 218 ? -6.614 15.585 -24.097 1.00 46.56 218 ASP A C 1
ATOM 1613 O O . ASP A 1 218 ? -5.659 14.841 -24.351 1.00 46.56 218 ASP A O 1
ATOM 1617 N N . PRO A 1 219 ? -6.827 16.028 -22.839 1.00 50.09 219 PRO A N 1
ATOM 1618 C CA . PRO A 1 219 ? -5.906 15.782 -21.727 1.00 50.09 219 PRO A CA 1
ATOM 1619 C C . PRO A 1 219 ? -6.075 14.431 -21.000 1.00 50.09 219 PRO A C 1
ATOM 1621 O O . PRO A 1 219 ? -5.363 14.191 -20.023 1.00 50.09 219 PRO A O 1
ATOM 1624 N N . SER A 1 220 ? -6.972 13.536 -21.426 1.00 47.50 220 SER A N 1
ATOM 1625 C CA . SER A 1 220 ? -7.219 12.269 -20.714 1.00 47.50 220 SER A CA 1
ATOM 1626 C C . SER A 1 220 ? -6.166 11.175 -21.036 1.00 47.50 220 SER A C 1
ATOM 1628 O O . SER A 1 220 ? -5.890 10.897 -22.206 1.00 47.50 220 SER A O 1
ATOM 1630 N N . PRO A 1 221 ? -5.544 10.511 -20.034 1.00 49.09 221 PRO A N 1
ATOM 1631 C CA . PRO A 1 221 ? -4.582 9.423 -20.265 1.00 49.09 221 PRO A CA 1
ATOM 1632 C C . PRO A 1 221 ? -5.167 8.237 -21.049 1.00 49.09 221 PRO A C 1
ATOM 1634 O O . PRO A 1 221 ? -4.483 7.639 -21.881 1.00 49.09 221 PRO A O 1
ATOM 1637 N N . GLU A 1 222 ? -6.445 7.924 -20.821 1.00 44.50 222 GLU A N 1
ATOM 1638 C CA . GLU A 1 222 ? -7.149 6.799 -21.444 1.00 44.50 222 GLU A CA 1
ATOM 1639 C C . GLU A 1 222 ? -7.443 7.044 -22.932 1.00 44.50 222 GLU A C 1
ATOM 1641 O O . GLU A 1 222 ? -7.301 6.130 -23.750 1.00 44.50 222 GLU A O 1
ATOM 1646 N N . SER A 1 223 ? -7.784 8.282 -23.322 1.00 44.59 223 SER A N 1
ATOM 1647 C CA . SER A 1 223 ? -8.031 8.625 -24.731 1.00 44.59 223 SER A CA 1
ATOM 1648 C C . SER A 1 223 ? -6.741 8.632 -25.556 1.00 44.59 223 SER A C 1
ATOM 1650 O O . SER A 1 223 ? -6.743 8.222 -26.723 1.00 44.59 223 SER A O 1
ATOM 1652 N N . ARG A 1 224 ? -5.604 8.979 -24.936 1.00 50.69 224 ARG A N 1
ATOM 1653 C CA . ARG A 1 224 ? -4.277 8.922 -25.571 1.00 50.69 224 ARG A CA 1
ATOM 1654 C C . ARG A 1 224 ? -3.830 7.482 -25.826 1.00 50.69 224 ARG A C 1
ATOM 1656 O O . ARG A 1 224 ? -3.392 7.191 -26.932 1.00 50.69 224 ARG A O 1
ATOM 1663 N N . ILE A 1 225 ? -4.033 6.564 -24.877 1.00 44.88 225 ILE A N 1
ATOM 1664 C CA . ILE A 1 225 ? -3.729 5.128 -25.046 1.00 44.88 225 ILE A CA 1
ATOM 1665 C C . ILE A 1 225 ? -4.555 4.510 -26.187 1.00 44.88 225 ILE A C 1
ATOM 1667 O O . ILE A 1 225 ? -4.004 3.827 -27.051 1.00 44.88 225 ILE A O 1
ATOM 1671 N N . ARG A 1 226 ? -5.862 4.808 -26.248 1.00 44.94 226 ARG A N 1
ATOM 1672 C CA . ARG A 1 226 ? -6.760 4.305 -27.306 1.00 44.94 226 ARG A CA 1
ATOM 1673 C C . ARG A 1 226 ? -6.376 4.823 -28.697 1.00 44.94 226 ARG A C 1
ATOM 1675 O O . ARG A 1 226 ? -6.438 4.075 -29.670 1.00 44.94 226 ARG A O 1
ATOM 1682 N N . THR A 1 227 ? -5.937 6.080 -28.777 1.00 42.12 227 THR A N 1
ATOM 1683 C CA . THR A 1 227 ? -5.484 6.718 -30.024 1.00 42.12 227 THR A CA 1
ATOM 1684 C C . THR A 1 227 ? -4.105 6.203 -30.460 1.00 42.12 227 THR A C 1
ATOM 1686 O O . THR A 1 227 ? -3.893 5.965 -31.646 1.00 42.12 227 THR A O 1
ATOM 1689 N N . CYS A 1 228 ? -3.197 5.925 -29.519 1.00 41.12 228 CYS A N 1
ATOM 1690 C CA . CYS A 1 228 ? -1.881 5.319 -29.769 1.00 41.12 228 CYS A CA 1
ATOM 1691 C C . CYS A 1 228 ? -1.948 3.913 -30.374 1.00 41.12 228 CYS A C 1
ATOM 1693 O O . CYS A 1 228 ? -1.109 3.554 -31.198 1.00 41.12 228 CYS A O 1
ATOM 1695 N N . CYS A 1 229 ? -2.942 3.107 -29.993 1.00 42.91 229 CYS A N 1
ATOM 1696 C CA . CYS A 1 229 ? -3.156 1.798 -30.612 1.00 42.91 229 CYS A CA 1
ATOM 1697 C C . CYS A 1 229 ? -3.702 1.900 -32.049 1.00 42.91 229 CYS A C 1
ATOM 1699 O O . CYS A 1 229 ? -3.504 0.971 -32.830 1.00 42.91 229 CYS A O 1
ATOM 1701 N N . ALA A 1 230 ? -4.375 3.004 -32.395 1.00 37.12 230 ALA A N 1
ATOM 1702 C CA . ALA A 1 230 ? -5.011 3.219 -33.697 1.00 37.12 230 ALA A CA 1
ATOM 1703 C C . ALA A 1 230 ? -4.120 3.972 -34.706 1.00 37.12 230 ALA A C 1
ATOM 1705 O O . ALA A 1 230 ? -4.223 3.737 -35.908 1.00 37.12 230 ALA A O 1
ATOM 1706 N N . ALA A 1 231 ? -3.234 4.853 -34.235 1.00 42.69 231 ALA A N 1
ATOM 1707 C CA . ALA A 1 231 ? -2.327 5.643 -35.062 1.00 42.69 231 ALA A CA 1
ATOM 1708 C C . ALA A 1 231 ? -0.877 5.213 -34.811 1.00 42.69 231 ALA A C 1
ATOM 1710 O O . ALA A 1 231 ? -0.245 5.704 -33.882 1.00 42.69 231 ALA A O 1
ATOM 1711 N N . ALA A 1 232 ? -0.321 4.298 -35.609 1.00 39.19 232 ALA A N 1
ATOM 1712 C CA . ALA A 1 232 ? 1.080 3.929 -35.419 1.00 39.19 232 ALA A CA 1
ATOM 1713 C C . ALA A 1 232 ? 1.787 3.485 -36.705 1.00 39.19 232 ALA A C 1
ATOM 1715 O O . ALA A 1 232 ? 1.449 2.469 -37.314 1.00 39.19 232 ALA A O 1
ATOM 1716 N N . ALA A 1 233 ? 2.884 4.183 -37.017 1.00 44.72 233 ALA A N 1
ATOM 1717 C CA . ALA A 1 233 ? 4.111 3.499 -37.410 1.00 44.72 233 ALA A CA 1
ATOM 1718 C C . ALA A 1 233 ? 4.403 2.433 -36.330 1.00 44.72 233 ALA A C 1
ATOM 1720 O O . ALA A 1 233 ? 4.411 2.760 -35.149 1.00 44.72 233 ALA A O 1
ATOM 1721 N N . GLY A 1 234 ? 4.507 1.157 -36.716 1.00 41.41 234 GLY A N 1
ATOM 1722 C CA . GLY A 1 234 ? 4.204 0.006 -35.844 1.00 41.41 234 GLY A CA 1
ATOM 1723 C C . GLY A 1 234 ? 4.866 -0.044 -34.446 1.00 41.41 234 GLY A C 1
ATOM 1724 O O . GLY A 1 234 ? 5.951 0.500 -34.248 1.00 41.41 234 GLY A O 1
ATOM 1725 N N . PRO A 1 235 ? 4.243 -0.746 -33.473 1.00 49.44 235 PRO A N 1
ATOM 1726 C CA . PRO A 1 235 ? 4.672 -0.770 -32.069 1.00 49.44 235 PRO A CA 1
ATOM 1727 C C . PRO A 1 235 ? 6.053 -1.413 -31.857 1.00 49.44 235 PRO A C 1
ATOM 1729 O O . PRO A 1 235 ? 6.436 -2.332 -32.586 1.00 49.44 235 PRO A O 1
ATOM 1732 N N . VAL A 1 236 ? 6.761 -0.990 -30.799 1.00 53.31 236 VAL A N 1
ATOM 1733 C CA . VAL A 1 236 ? 8.048 -1.578 -30.368 1.00 53.31 236 VAL A CA 1
ATOM 1734 C C . VAL A 1 236 ? 7.880 -2.343 -29.062 1.00 53.31 236 VAL A C 1
ATOM 1736 O O . VAL A 1 236 ? 7.379 -1.801 -28.083 1.00 53.31 236 VAL A O 1
ATOM 1739 N N . TRP A 1 237 ? 8.332 -3.591 -29.020 1.00 51.44 237 TRP A N 1
ATOM 1740 C CA . TRP A 1 237 ? 8.293 -4.411 -27.810 1.00 51.44 237 TRP A CA 1
ATOM 1741 C C . TRP A 1 237 ? 9.423 -4.075 -26.835 1.00 51.44 237 TRP A C 1
ATOM 1743 O O . TRP A 1 237 ? 10.567 -3.869 -27.244 1.00 51.44 237 TRP A O 1
ATOM 1753 N N . ILE A 1 238 ? 9.122 -4.117 -25.536 1.00 57.56 238 ILE A N 1
ATOM 1754 C CA . ILE A 1 238 ? 10.148 -4.125 -24.492 1.00 57.56 238 ILE A CA 1
ATOM 1755 C C . ILE A 1 238 ? 10.716 -5.545 -24.389 1.00 57.56 238 ILE A C 1
ATOM 1757 O O . ILE A 1 238 ? 10.095 -6.444 -23.827 1.00 57.56 238 ILE A O 1
ATOM 1761 N N . HIS A 1 239 ? 11.909 -5.752 -24.942 1.00 51.84 239 HIS A N 1
ATOM 1762 C CA . HIS A 1 239 ? 12.690 -6.972 -24.751 1.00 51.84 239 HIS A CA 1
ATOM 1763 C C . HIS A 1 239 ? 14.192 -6.662 -24.805 1.00 51.84 239 HIS A C 1
ATOM 1765 O O . HIS A 1 239 ? 14.630 -5.699 -25.440 1.00 51.84 239 HIS A O 1
ATOM 1771 N N . ASN A 1 240 ? 15.006 -7.496 -24.162 1.00 41.91 240 ASN A N 1
ATOM 1772 C CA . ASN A 1 240 ? 16.461 -7.444 -24.330 1.00 41.91 240 ASN A CA 1
ATOM 1773 C C . ASN A 1 240 ? 16.896 -8.301 -25.541 1.00 41.91 240 ASN A C 1
ATOM 1775 O O . ASN A 1 240 ? 16.117 -9.102 -26.051 1.00 41.91 240 ASN A O 1
ATOM 1779 N N . ARG A 1 241 ? 18.123 -8.167 -26.048 1.00 43.66 241 ARG A N 1
ATOM 1780 C CA . ARG A 1 241 ? 18.721 -9.185 -26.934 1.00 43.66 241 ARG A CA 1
ATOM 1781 C C . ARG A 1 241 ? 19.961 -9.771 -26.266 1.00 43.66 241 ARG A C 1
ATOM 1783 O O . ARG A 1 241 ? 20.695 -9.019 -25.626 1.00 43.66 241 ARG A O 1
ATOM 1790 N N . PRO A 1 242 ? 20.243 -11.074 -26.431 1.00 35.72 242 PRO A N 1
ATOM 1791 C CA . PRO A 1 242 ? 21.554 -11.594 -26.076 1.00 35.72 242 PRO A CA 1
ATOM 1792 C C . PRO A 1 242 ? 22.615 -10.901 -26.946 1.00 35.72 242 PRO A C 1
ATOM 1794 O O . PRO A 1 242 ? 22.450 -10.779 -28.163 1.00 35.72 242 PRO A O 1
ATOM 1797 N N . GLY A 1 243 ? 23.685 -10.408 -26.319 1.00 36.38 243 GLY A N 1
ATOM 1798 C CA . GLY A 1 243 ? 24.851 -9.907 -27.043 1.00 36.38 243 GLY A CA 1
ATOM 1799 C C . GLY A 1 243 ? 25.476 -11.025 -27.882 1.00 36.38 243 GLY A C 1
ATOM 1800 O O . GLY A 1 243 ? 25.425 -12.196 -27.504 1.00 36.38 243 GLY A O 1
ATOM 1801 N N . ARG A 1 244 ? 26.058 -10.681 -29.037 1.00 28.77 244 ARG A N 1
ATOM 1802 C CA . ARG A 1 244 ? 26.862 -11.634 -29.818 1.00 28.77 244 ARG A CA 1
ATOM 1803 C C . ARG A 1 244 ? 28.043 -12.076 -28.938 1.00 28.77 244 ARG A C 1
ATOM 1805 O O . ARG A 1 244 ? 28.698 -11.188 -28.393 1.00 28.77 244 ARG A O 1
ATOM 1812 N N . PRO A 1 245 ? 28.338 -13.381 -28.785 1.00 29.12 245 PRO A N 1
ATOM 1813 C CA . PRO A 1 245 ? 29.539 -13.796 -28.075 1.00 29.12 245 PRO A CA 1
ATOM 1814 C C . PRO A 1 245 ? 30.750 -13.216 -28.810 1.00 29.12 245 PRO A C 1
ATOM 1816 O O . PRO A 1 245 ? 30.963 -13.488 -29.991 1.00 29.12 245 PRO A O 1
ATOM 1819 N N . THR A 1 246 ? 31.505 -12.357 -28.133 1.00 32.47 246 THR A N 1
ATOM 1820 C CA . THR A 1 246 ? 32.840 -11.973 -28.580 1.00 32.47 246 THR A CA 1
ATOM 1821 C C . THR A 1 246 ? 33.734 -13.177 -28.340 1.00 32.47 246 THR A C 1
ATOM 1823 O O . THR A 1 246 ? 33.987 -13.533 -27.190 1.00 32.47 246 THR A O 1
ATOM 1826 N N . THR A 1 247 ? 34.160 -13.842 -29.411 1.00 27.47 247 THR A N 1
ATOM 1827 C CA . THR A 1 247 ? 35.187 -14.882 -29.337 1.00 27.47 247 THR A CA 1
ATOM 1828 C C . THR A 1 247 ? 36.425 -14.274 -28.669 1.00 27.47 247 THR A C 1
ATOM 1830 O O . THR A 1 247 ? 36.912 -13.258 -29.169 1.00 27.47 247 THR A O 1
ATOM 1833 N N . PRO A 1 248 ? 36.933 -14.821 -27.552 1.00 31.27 248 PRO A N 1
ATOM 1834 C CA . PRO A 1 248 ? 38.198 -14.364 -27.000 1.00 31.27 248 PRO A CA 1
ATOM 1835 C C . PRO A 1 248 ? 39.295 -14.741 -27.996 1.00 31.27 248 PRO A C 1
ATOM 1837 O O . PRO A 1 248 ? 39.469 -15.918 -28.309 1.00 31.27 248 PRO A O 1
ATOM 1840 N N . THR A 1 249 ? 40.017 -13.758 -28.527 1.00 30.09 249 THR A N 1
ATOM 1841 C CA . THR A 1 249 ? 41.307 -14.021 -29.165 1.00 30.09 249 THR A CA 1
ATOM 1842 C C . THR A 1 249 ? 42.253 -14.514 -28.077 1.00 30.09 249 THR A C 1
ATOM 1844 O O . THR A 1 249 ? 42.509 -13.801 -27.106 1.00 30.09 249 THR A O 1
ATOM 1847 N N . ALA A 1 250 ? 42.705 -15.759 -28.209 1.00 35.50 250 ALA A N 1
ATOM 1848 C CA . ALA A 1 250 ? 43.767 -16.320 -27.394 1.00 35.50 250 ALA A CA 1
ATOM 1849 C C . ALA A 1 250 ? 45.039 -15.504 -27.638 1.00 35.50 250 ALA A C 1
ATOM 1851 O O . ALA A 1 250 ? 45.483 -15.462 -28.776 1.00 35.50 250 ALA A O 1
ATOM 1852 N N . ASP A 1 251 ? 45.518 -14.793 -26.613 1.00 33.41 251 ASP A N 1
ATOM 1853 C CA . ASP A 1 251 ? 46.939 -14.499 -26.356 1.00 33.41 251 ASP A CA 1
ATOM 1854 C C . ASP A 1 251 ? 47.077 -13.482 -25.209 1.00 33.41 251 ASP A C 1
ATOM 1856 O O . ASP A 1 251 ? 47.400 -12.318 -25.423 1.00 33.41 251 ASP A O 1
ATOM 1860 N N . THR A 1 252 ? 46.825 -13.901 -23.961 1.00 29.95 252 THR A N 1
ATOM 1861 C CA . THR A 1 252 ? 47.468 -13.316 -22.760 1.00 29.95 252 THR A CA 1
ATOM 1862 C C . THR A 1 252 ? 47.326 -14.285 -21.569 1.00 29.95 252 THR A C 1
ATOM 1864 O O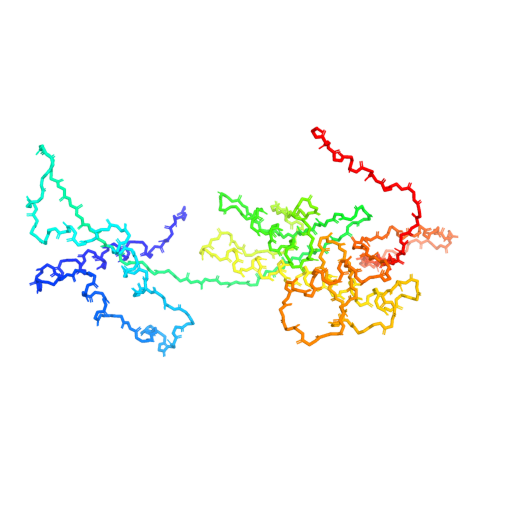 . THR A 1 252 ? 46.206 -14.714 -21.287 1.00 29.95 252 THR A O 1
ATOM 1867 N N . PRO A 1 253 ? 48.406 -14.667 -20.858 1.00 28.89 253 PRO A N 1
ATOM 1868 C CA . PRO A 1 253 ? 48.307 -15.509 -19.662 1.00 28.89 253 PRO A CA 1
ATOM 1869 C C . PRO A 1 253 ? 47.764 -14.716 -18.452 1.00 28.89 253 PRO A C 1
ATOM 1871 O O . PRO A 1 253 ? 47.938 -13.497 -18.394 1.00 28.89 253 PRO A O 1
ATOM 1874 N N . PRO A 1 254 ? 47.112 -15.371 -17.469 1.00 29.78 254 PRO A N 1
ATOM 1875 C CA . PRO A 1 254 ? 46.412 -14.679 -16.394 1.00 29.78 254 PRO A CA 1
ATOM 1876 C C . PRO A 1 254 ? 47.374 -14.244 -15.281 1.00 29.78 254 PRO A C 1
ATOM 1878 O O . PRO A 1 254 ? 47.930 -15.076 -14.565 1.00 29.78 254 PRO A O 1
ATOM 1881 N N . THR A 1 255 ? 47.523 -12.938 -15.074 1.00 29.05 255 THR A N 1
ATOM 1882 C CA . THR A 1 255 ? 48.007 -12.383 -13.802 1.00 29.05 255 THR A CA 1
ATOM 1883 C C . THR A 1 255 ? 46.815 -12.088 -12.897 1.00 29.05 255 THR A C 1
ATOM 1885 O O . THR A 1 255 ? 45.913 -11.332 -13.254 1.00 29.05 255 THR A O 1
ATOM 1888 N N . ALA A 1 256 ? 46.802 -12.725 -11.729 1.00 38.41 256 ALA A N 1
ATOM 1889 C CA . ALA A 1 256 ? 45.795 -12.548 -10.696 1.00 38.41 256 ALA A CA 1
ATOM 1890 C C . ALA A 1 256 ? 45.880 -11.142 -10.087 1.00 38.41 256 ALA A C 1
ATOM 1892 O O . ALA A 1 256 ? 46.903 -10.831 -9.493 1.00 38.41 256 ALA A O 1
ATOM 1893 N N . THR A 1 257 ? 44.815 -10.348 -10.252 1.00 32.66 257 THR A N 1
ATOM 1894 C CA . THR A 1 257 ? 44.224 -9.358 -9.319 1.00 32.66 257 THR A CA 1
ATOM 1895 C C . THR A 1 257 ? 43.445 -8.312 -10.122 1.00 32.66 257 THR A C 1
ATOM 1897 O O . THR A 1 257 ? 43.960 -7.234 -10.384 1.00 32.66 257 THR A O 1
ATOM 1900 N N . GLU A 1 258 ? 42.191 -8.592 -10.480 1.00 26.00 258 GLU A N 1
ATOM 1901 C CA . GLU A 1 258 ? 41.196 -7.543 -10.741 1.00 26.00 258 GLU A CA 1
ATOM 1902 C C . GLU A 1 258 ? 39.797 -8.042 -10.334 1.00 26.00 258 GLU A C 1
ATOM 1904 O O . GLU A 1 258 ? 39.465 -9.209 -10.567 1.00 26.00 258 GLU A O 1
ATOM 1909 N N . PRO A 1 259 ? 38.970 -7.197 -9.692 1.00 26.39 259 PRO A N 1
ATOM 1910 C CA . PRO A 1 259 ? 37.620 -7.565 -9.294 1.00 26.39 259 PRO A CA 1
ATOM 1911 C C . PRO A 1 259 ? 36.718 -7.745 -10.521 1.00 26.39 259 PRO A C 1
ATOM 1913 O O . PRO A 1 259 ? 36.712 -6.933 -11.444 1.00 26.39 259 PRO A O 1
ATOM 1916 N N . TYR A 1 260 ? 35.917 -8.810 -10.492 1.00 24.77 260 TYR A N 1
ATOM 1917 C CA . TYR A 1 260 ? 34.886 -9.137 -11.475 1.00 24.77 260 TYR A CA 1
ATOM 1918 C C . TYR A 1 260 ? 33.999 -7.916 -11.789 1.00 24.77 260 TYR A C 1
ATOM 1920 O O . TYR A 1 260 ? 33.148 -7.518 -10.995 1.00 24.77 260 TYR A O 1
ATOM 1928 N N . SER A 1 261 ? 34.204 -7.319 -12.966 1.00 22.56 261 SER A N 1
ATOM 1929 C CA . SER A 1 261 ? 33.351 -6.271 -13.526 1.00 22.56 261 SER A CA 1
ATOM 1930 C C . SER A 1 261 ? 32.349 -6.916 -14.487 1.00 22.56 261 SER A C 1
ATOM 1932 O O . SER A 1 261 ? 32.755 -7.376 -15.558 1.00 22.56 261 SER A O 1
ATOM 1934 N N . PRO A 1 262 ? 31.038 -6.957 -14.183 1.00 25.97 262 PRO A N 1
ATOM 1935 C CA . PRO A 1 262 ? 30.057 -7.449 -15.133 1.00 25.97 262 PRO A CA 1
ATOM 1936 C C . PRO A 1 262 ? 29.761 -6.343 -16.154 1.00 25.97 262 PRO A C 1
ATOM 1938 O O . PRO A 1 262 ? 28.716 -5.693 -16.117 1.00 25.97 262 PRO A O 1
ATOM 1941 N N . ARG A 1 263 ? 30.670 -6.115 -17.108 1.00 23.20 263 ARG A N 1
ATOM 1942 C CA . ARG A 1 263 ? 30.333 -5.391 -18.342 1.00 23.20 263 ARG A CA 1
ATOM 1943 C C . ARG A 1 263 ? 29.548 -6.322 -19.262 1.00 23.20 263 ARG A C 1
ATOM 1945 O O . ARG A 1 263 ? 30.059 -6.800 -20.266 1.00 23.20 263 ARG A O 1
ATOM 1952 N N . SER A 1 264 ? 28.277 -6.566 -18.947 1.00 25.16 264 SER A N 1
ATOM 1953 C CA . SER A 1 264 ? 27.334 -7.046 -19.957 1.00 25.16 264 SER A CA 1
ATOM 1954 C C . SER A 1 264 ? 26.900 -5.846 -20.799 1.00 25.16 264 SER A C 1
ATOM 1956 O O . SER A 1 264 ? 26.069 -5.043 -20.364 1.00 25.16 264 SER A O 1
ATOM 1958 N N . SER A 1 265 ? 27.458 -5.700 -21.999 1.00 25.78 265 SER A N 1
ATOM 1959 C CA . SER A 1 265 ? 26.925 -4.802 -23.024 1.00 25.78 265 SER A CA 1
ATOM 1960 C C . SER A 1 265 ? 25.543 -5.311 -23.455 1.00 25.78 265 SER A C 1
ATOM 1962 O O . SER A 1 265 ? 25.388 -6.110 -24.371 1.00 25.78 265 SER A O 1
ATOM 1964 N N . SER A 1 266 ? 24.505 -4.887 -22.733 1.00 27.62 266 SER A N 1
ATOM 1965 C CA . SER A 1 266 ? 23.115 -5.167 -23.098 1.00 27.62 266 SER A CA 1
ATOM 1966 C C . SER A 1 266 ? 22.697 -4.188 -24.192 1.00 27.62 266 SER A C 1
ATOM 1968 O O . SER A 1 266 ? 22.418 -3.022 -23.910 1.00 27.62 266 SER A O 1
ATOM 1970 N N . THR A 1 267 ? 22.690 -4.639 -25.445 1.00 30.12 267 THR A N 1
ATOM 1971 C CA . THR A 1 267 ? 22.163 -3.862 -26.572 1.00 30.12 267 THR A CA 1
ATOM 1972 C C . THR A 1 267 ? 20.648 -4.041 -26.638 1.00 30.12 267 THR A C 1
ATOM 1974 O O . THR A 1 267 ? 20.149 -5.062 -27.112 1.00 30.12 267 THR A O 1
ATOM 1977 N N . VAL A 1 268 ? 19.904 -3.029 -26.192 1.00 36.28 268 VAL A N 1
ATOM 1978 C CA . VAL A 1 268 ? 18.462 -2.923 -26.454 1.00 36.28 268 VAL A CA 1
ATOM 1979 C C . VAL A 1 268 ? 18.285 -2.678 -27.958 1.00 36.28 268 VAL A C 1
ATOM 1981 O O . VAL A 1 268 ? 18.854 -1.739 -28.504 1.00 36.28 268 VAL A O 1
ATOM 1984 N N . CYS A 1 269 ? 17.562 -3.558 -28.652 1.00 33.50 269 CYS A N 1
ATOM 1985 C CA . CYS A 1 269 ? 17.307 -3.451 -30.092 1.00 33.50 269 CYS A CA 1
ATOM 1986 C C . CYS A 1 269 ? 15.817 -3.246 -30.333 1.00 33.50 269 CYS A C 1
ATOM 1988 O O . CYS A 1 269 ? 15.031 -4.131 -30.006 1.00 33.50 269 CYS A O 1
ATOM 1990 N N . CYS A 1 270 ? 15.455 -2.158 -31.004 1.00 36.88 270 CYS A N 1
ATOM 1991 C CA . CYS A 1 270 ? 14.093 -1.937 -31.476 1.00 36.88 270 CYS A CA 1
ATOM 1992 C C . CYS A 1 270 ? 13.987 -2.473 -32.911 1.00 36.88 270 CYS A C 1
ATOM 1994 O O . CYS A 1 270 ? 14.757 -2.064 -33.779 1.00 36.88 270 CYS A O 1
ATOM 1996 N N . ARG A 1 271 ? 13.084 -3.424 -33.185 1.00 34.31 271 ARG A N 1
ATOM 1997 C CA . ARG A 1 271 ? 12.752 -3.832 -34.562 1.00 34.31 271 ARG A CA 1
ATOM 1998 C C . ARG A 1 271 ? 11.254 -3.638 -34.822 1.00 34.31 271 ARG A C 1
ATOM 2000 O O . ARG A 1 271 ? 10.467 -4.065 -33.980 1.00 34.31 271 ARG A O 1
ATOM 2007 N N . PRO A 1 272 ? 10.859 -3.072 -35.977 1.00 33.19 272 PRO A N 1
ATOM 2008 C CA . PRO A 1 272 ? 9.468 -3.075 -36.414 1.00 33.19 272 PRO A CA 1
ATOM 2009 C C . PRO A 1 272 ? 9.004 -4.493 -36.789 1.00 33.19 272 PRO A C 1
ATOM 2011 O O . PRO A 1 272 ? 9.814 -5.378 -37.081 1.00 33.19 272 PRO A O 1
ATOM 2014 N N . CYS A 1 273 ? 7.685 -4.696 -36.764 1.00 32.66 273 CYS A N 1
ATOM 2015 C CA . CYS A 1 273 ? 7.024 -5.962 -37.075 1.00 32.66 273 CYS A CA 1
ATOM 2016 C C . CYS A 1 273 ? 7.394 -6.447 -38.491 1.00 32.66 273 CYS A C 1
ATOM 2018 O O . CYS A 1 273 ? 7.029 -5.820 -39.483 1.00 32.66 273 CYS A O 1
ATOM 2020 N N . GLY A 1 274 ? 8.125 -7.562 -38.576 1.00 28.38 274 GLY A N 1
ATOM 2021 C CA . GLY A 1 274 ? 8.337 -8.322 -39.807 1.00 28.38 274 GLY A CA 1
ATOM 2022 C C . GLY A 1 274 ? 7.291 -9.434 -39.906 1.00 28.38 274 GLY A C 1
ATOM 2023 O O . GLY A 1 274 ? 7.111 -10.197 -38.965 1.00 28.38 274 GLY A O 1
ATOM 2024 N N . SER A 1 275 ? 6.591 -9.464 -41.034 1.00 33.75 275 SER A N 1
ATOM 2025 C CA . SER A 1 275 ? 5.425 -10.268 -41.424 1.00 33.75 275 SER A CA 1
ATOM 2026 C C . SER A 1 275 ? 5.307 -11.734 -40.961 1.00 33.75 275 SER A C 1
ATOM 2028 O O . SER A 1 275 ? 6.274 -12.490 -40.985 1.00 33.75 275 SER A O 1
ATOM 2030 N N . ALA A 1 276 ? 4.029 -12.119 -40.787 1.00 30.19 276 ALA A N 1
ATOM 2031 C CA . ALA A 1 276 ? 3.422 -13.456 -40.905 1.00 30.19 276 ALA A CA 1
ATOM 2032 C C . ALA A 1 276 ? 3.335 -14.356 -39.653 1.00 30.19 276 ALA A C 1
ATOM 2034 O O . ALA A 1 276 ? 3.821 -15.477 -39.646 1.00 30.19 276 ALA A O 1
ATOM 2035 N N . ALA A 1 277 ? 2.587 -13.904 -38.642 1.00 27.41 277 ALA A N 1
ATOM 2036 C CA . ALA A 1 277 ? 1.713 -14.772 -37.835 1.00 27.41 277 ALA A CA 1
ATOM 2037 C C . ALA A 1 277 ? 0.680 -13.906 -37.096 1.00 27.41 277 ALA A C 1
ATOM 2039 O O . ALA A 1 277 ? 0.673 -13.792 -35.873 1.00 27.41 277 ALA A O 1
ATOM 2040 N N . CYS A 1 278 ? -0.181 -13.227 -37.858 1.00 25.44 278 CYS A N 1
ATOM 2041 C CA . CYS A 1 278 ? -1.387 -12.638 -37.294 1.00 25.44 278 CYS A CA 1
ATOM 2042 C C . CYS A 1 278 ? -2.341 -13.808 -37.010 1.00 25.44 278 CYS A C 1
ATOM 2044 O O . CYS A 1 278 ? -2.962 -14.340 -37.931 1.00 25.44 278 CYS A O 1
ATOM 2046 N N . MET A 1 279 ? -2.369 -14.279 -35.759 1.00 25.06 279 MET A N 1
ATOM 2047 C CA . MET A 1 279 ? -3.379 -15.229 -35.299 1.00 25.06 279 MET A CA 1
ATOM 2048 C C . MET A 1 279 ? -4.754 -14.617 -35.564 1.00 25.06 279 MET A C 1
ATOM 2050 O O . MET A 1 279 ? -5.143 -13.630 -34.942 1.00 25.06 279 MET A O 1
ATOM 2054 N N . ARG A 1 280 ? -5.473 -15.202 -36.526 1.00 24.91 280 ARG A N 1
ATOM 2055 C CA . ARG A 1 280 ? -6.903 -14.988 -36.716 1.00 24.91 280 ARG A CA 1
ATOM 2056 C C . ARG A 1 280 ? -7.605 -15.408 -35.427 1.00 24.91 280 ARG A C 1
ATOM 2058 O O . ARG A 1 280 ? -7.698 -16.596 -35.145 1.00 24.91 280 ARG A O 1
ATOM 2065 N N . ALA A 1 281 ? -8.123 -14.447 -34.672 1.00 26.91 281 ALA A N 1
ATOM 2066 C CA . ALA A 1 281 ? -9.252 -14.704 -33.794 1.00 26.91 281 ALA A CA 1
ATOM 2067 C C . ALA A 1 281 ? -10.503 -14.700 -34.683 1.00 26.91 281 ALA A C 1
ATOM 2069 O O . ALA A 1 281 ? -11.050 -13.650 -35.008 1.00 26.91 281 ALA A O 1
ATOM 2070 N N . THR A 1 282 ? -10.895 -15.876 -35.167 1.00 29.05 282 THR A N 1
ATOM 2071 C CA . THR A 1 282 ? -12.218 -16.092 -35.755 1.00 29.05 282 THR A CA 1
ATOM 2072 C C . THR A 1 282 ? -13.271 -15.883 -34.674 1.00 29.05 282 THR A C 1
ATOM 2074 O O . THR A 1 282 ? -13.318 -16.623 -33.694 1.00 29.05 282 THR A O 1
ATOM 2077 N N . THR A 1 283 ? -14.105 -14.867 -34.851 1.00 28.42 283 THR A N 1
ATOM 2078 C CA . THR A 1 283 ? -15.365 -14.686 -34.126 1.00 28.42 283 THR A CA 1
ATOM 2079 C C . THR A 1 283 ? -16.345 -15.787 -34.560 1.00 28.42 283 THR A C 1
ATOM 2081 O O . THR A 1 283 ? -16.455 -16.015 -35.767 1.00 28.42 283 THR A O 1
ATOM 2084 N N . PRO A 1 284 ? -17.068 -16.474 -33.657 1.00 28.50 284 PRO A N 1
ATOM 2085 C CA . PRO A 1 284 ? -18.200 -17.293 -34.067 1.00 28.50 284 PRO A CA 1
ATOM 2086 C C . PRO A 1 284 ? -19.390 -16.366 -34.353 1.00 28.50 284 PRO A C 1
ATOM 2088 O O . PRO A 1 284 ? -19.782 -15.573 -33.498 1.00 28.50 284 PRO A O 1
ATOM 2091 N N . ALA A 1 285 ? -19.929 -16.436 -35.569 1.00 31.91 285 ALA A N 1
ATOM 2092 C CA . ALA A 1 285 ? -21.248 -15.899 -35.886 1.00 31.91 285 ALA A CA 1
ATOM 2093 C C . ALA A 1 285 ? -22.304 -16.957 -35.526 1.00 31.91 285 ALA A C 1
ATOM 2095 O O . ALA A 1 285 ? -22.057 -18.151 -35.716 1.00 31.91 285 ALA A O 1
ATOM 2096 N N . GLY A 1 286 ? -23.426 -16.500 -34.965 1.00 34.94 286 GLY A N 1
ATOM 2097 C CA . GLY A 1 286 ? -24.651 -17.293 -34.842 1.00 34.94 286 GLY A CA 1
ATOM 2098 C C . GLY A 1 286 ? -25.340 -17.521 -36.180 1.00 34.94 286 GLY A C 1
ATOM 2099 O O . GLY A 1 286 ? -24.907 -16.913 -37.187 1.00 34.94 286 GLY A O 1
#

Foldseek 3Di:
DDDPPPPQVVVQVVVQVVLLVVCLVVVHDSLVSVVVVDDQDDPVVRHGDPDDCQNVCSVVVCVVVVVVPADSDAQPDDDVPDGDHDDDGDDDADEDEDAFAKAKDFAQVQAIEMEGQADDPDPCLFPLLLVLLCVLLQADSVRYGYYYNDPPTTYDDYPDSNHRCVYVSVNSSVNSNVLNLVLLVLLCPPPQHQNHVPDSVQWDRHNQKIFGFDDDDDDDPVVRVVVRVVDDPAIWGPHWDQDDDDDDDDDDDDDDDDDDDPPPPTDNDTHGDDDDDPPDPDDDDD

Sequence (286 aa):
MVHEGPGAVTGAVALECAMDDLAHRLRMDPIELRMRNEPDVDQTTGMPFSTRRLTECLTRGAASFGWHRRNPTPGATREGDHFVGIGMAAAAYYTYRSQCSAIARVFADGTAELQCGTSDMGPGTYTSMTQVAADALGMPLSRVRFALGDSSFPPAPPHSASRTMASVGSAVYTAANMLRDKFIRTAVTDPRSPLSGLRPEAVAVVDGRMFAMASGPDPSPESRIRTCCAAAAGPVWIHNRPGRPTTPTADTPPTATEPYSPRSSSTVCCRPCGSAACMRATTPAG

Secondary structure (DSSP, 8-state):
-PPSSTTHHHHHHHHHHHHHHHHHHTT--HHHHHHHT--SB-TTT-PBPS---HHHHHHHHHHHHTGGG--SSTT--EETTEE-------------------EEEE-TTS-EEEE-S---SSS-HHHHHHHHHHHHHT--GGGEEEE-S-TTSPP---S-TT-HHHHHHHHHHHHHHHHHHHHHHHHHH-TTSTTTT--GGGEEEETTEEEEPP--S---HHHHHHHHHHS-SPPEE----PPPP-PPPS-----S------------------S-------PPP-

Organism: Mycobacterium kansasii (NCBI:txid1768)